Protein AF-A0A8J6RXS8-F1 (afdb_monomer_lite)

Structure (mmCIF, N/CA/C/O backbone):
data_AF-A0A8J6RXS8-F1
#
_entry.id   AF-A0A8J6RXS8-F1
#
loop_
_atom_site.group_PDB
_atom_site.id
_atom_site.type_symbol
_atom_site.label_atom_id
_atom_site.label_alt_id
_atom_site.label_comp_id
_atom_site.label_asym_id
_atom_site.label_entity_id
_atom_site.label_seq_id
_atom_site.pdbx_PDB_ins_code
_atom_site.Cartn_x
_atom_site.Cartn_y
_atom_site.Cartn_z
_atom_site.occupancy
_atom_site.B_iso_or_equiv
_atom_site.auth_seq_id
_atom_site.auth_comp_id
_atom_site.auth_asym_id
_atom_site.auth_atom_id
_atom_site.pdbx_PDB_model_num
ATOM 1 N N . MET A 1 1 ? 17.845 12.422 -29.189 1.00 85.06 1 MET A N 1
ATOM 2 C CA . MET A 1 1 ? 17.167 11.174 -28.774 1.00 85.06 1 MET A CA 1
ATOM 3 C C . MET A 1 1 ? 15.693 11.371 -28.465 1.00 85.06 1 MET A C 1
ATOM 5 O O . MET A 1 1 ? 14.895 10.833 -29.208 1.00 85.06 1 MET A O 1
ATOM 9 N N . HIS A 1 2 ? 15.296 12.193 -27.488 1.00 83.81 2 HIS A N 1
ATOM 10 C CA . HIS A 1 2 ? 13.867 12.406 -27.188 1.00 83.81 2 HIS A CA 1
ATOM 11 C C . HIS A 1 2 ? 13.032 12.839 -28.412 1.00 83.81 2 HIS A C 1
ATOM 13 O O . HIS A 1 2 ? 12.014 12.234 -28.723 1.00 83.81 2 HIS A O 1
ATOM 19 N N . THR A 1 3 ? 13.514 13.823 -29.177 1.00 87.88 3 THR A N 1
ATOM 20 C CA . THR A 1 3 ? 12.859 14.288 -30.415 1.00 87.88 3 THR A CA 1
ATOM 21 C C . THR A 1 3 ? 12.750 13.201 -31.487 1.00 87.88 3 THR A C 1
ATOM 23 O O . THR A 1 3 ? 11.813 13.217 -32.273 1.00 87.88 3 THR A O 1
ATOM 26 N N . VAL A 1 4 ? 13.684 12.244 -31.511 1.00 89.25 4 VAL A N 1
ATOM 27 C CA . VAL A 1 4 ? 13.680 11.126 -32.469 1.00 89.25 4 VAL A CA 1
ATOM 28 C C . VAL A 1 4 ? 12.541 10.160 -32.138 1.00 89.25 4 VAL A C 1
ATOM 30 O O . VAL A 1 4 ? 11.799 9.771 -33.033 1.00 89.25 4 VAL A O 1
ATOM 33 N N . VAL A 1 5 ? 12.339 9.851 -30.852 1.00 87.69 5 VAL A N 1
ATOM 34 C CA . VAL A 1 5 ? 11.200 9.035 -30.396 1.00 87.69 5 VAL A CA 1
ATOM 35 C C . VAL A 1 5 ? 9.875 9.756 -30.653 1.00 87.69 5 VAL A C 1
ATOM 37 O O . VAL A 1 5 ? 8.944 9.159 -31.181 1.00 87.69 5 VAL A O 1
ATOM 40 N N . GLN A 1 6 ? 9.794 11.058 -30.361 1.00 87.69 6 GLN A N 1
ATOM 41 C CA . GLN A 1 6 ? 8.586 11.847 -30.639 1.00 87.69 6 GLN A CA 1
ATOM 42 C C . GLN A 1 6 ? 8.244 11.891 -32.131 1.00 87.69 6 GLN A C 1
ATOM 44 O O . GLN A 1 6 ? 7.074 11.791 -32.491 1.00 87.69 6 GLN A O 1
ATOM 49 N N . TYR A 1 7 ? 9.253 12.013 -32.997 1.00 90.62 7 TYR A N 1
ATOM 50 C CA . TYR A 1 7 ? 9.069 11.924 -34.442 1.00 90.62 7 TYR A CA 1
ATOM 51 C C . TYR A 1 7 ? 8.531 10.548 -34.854 1.00 90.62 7 TYR A C 1
ATOM 53 O O . TYR A 1 7 ? 7.543 10.484 -35.577 1.00 90.62 7 TYR A O 1
ATOM 61 N N . ALA A 1 8 ? 9.107 9.461 -34.337 1.00 87.88 8 ALA A N 1
ATOM 62 C CA . ALA A 1 8 ? 8.650 8.101 -34.620 1.00 87.88 8 ALA A CA 1
ATOM 63 C C . ALA A 1 8 ? 7.186 7.870 -34.205 1.00 87.88 8 ALA A C 1
ATOM 65 O O . ALA A 1 8 ? 6.386 7.356 -34.986 1.00 87.88 8 ALA A O 1
ATOM 66 N N . LEU A 1 9 ? 6.808 8.317 -33.001 1.00 86.75 9 LEU A N 1
ATOM 67 C CA . LEU A 1 9 ? 5.422 8.263 -32.525 1.00 86.75 9 LEU A CA 1
ATOM 68 C C . LEU A 1 9 ? 4.484 9.083 -33.412 1.00 86.75 9 LEU A C 1
ATOM 70 O O . LEU A 1 9 ? 3.375 8.640 -33.705 1.00 86.75 9 LEU A O 1
ATOM 74 N N . TRP A 1 10 ? 4.922 10.265 -33.850 1.00 88.69 10 TRP A N 1
ATOM 75 C CA . TRP A 1 10 ? 4.157 11.112 -34.760 1.00 88.69 10 TRP A CA 1
ATOM 76 C C . TRP A 1 10 ? 3.938 10.427 -36.114 1.00 88.69 10 TRP A C 1
ATOM 78 O O . TRP A 1 10 ? 2.797 10.364 -36.571 1.00 88.69 10 TRP A O 1
ATOM 88 N N . VAL A 1 11 ? 4.984 9.847 -36.717 1.00 86.06 11 VAL A N 1
ATOM 89 C CA . VAL A 1 11 ? 4.874 9.082 -37.973 1.00 86.06 11 VAL A CA 1
ATOM 90 C C . VAL A 1 11 ? 3.876 7.940 -37.802 1.00 86.06 11 VAL A C 1
ATOM 92 O O . VAL A 1 11 ? 2.922 7.849 -38.575 1.00 86.06 11 VAL A O 1
ATOM 95 N N . LYS A 1 12 ? 4.013 7.142 -36.732 1.00 82.31 12 LYS A N 1
ATOM 96 C CA . LYS A 1 12 ? 3.069 6.066 -36.413 1.00 82.31 12 LYS A CA 1
ATOM 97 C C . LYS A 1 12 ? 1.639 6.603 -36.314 1.00 82.31 12 LYS A C 1
ATOM 99 O O . LYS A 1 12 ? 0.764 6.125 -37.019 1.00 82.31 12 LYS A O 1
ATOM 104 N N . GLN A 1 13 ? 1.373 7.641 -35.529 1.00 81.62 13 GLN A N 1
ATOM 105 C CA . GLN A 1 13 ? 0.016 8.191 -35.409 1.00 81.62 13 GLN A CA 1
ATOM 106 C C . GLN A 1 13 ? -0.563 8.693 -36.743 1.00 81.62 13 GLN A C 1
ATOM 108 O O . GLN A 1 13 ? -1.760 8.537 -36.990 1.00 81.62 13 GLN A O 1
ATOM 113 N N . HIS A 1 14 ? 0.259 9.292 -37.605 1.00 80.75 14 HIS A N 1
ATOM 114 C CA . HIS A 1 14 ? -0.192 9.822 -38.891 1.00 80.75 14 HIS A CA 1
ATOM 115 C C . HIS A 1 14 ? -0.481 8.729 -39.918 1.00 80.75 14 HIS A C 1
ATOM 117 O O . HIS A 1 14 ? -1.550 8.760 -40.523 1.00 80.75 14 HIS A O 1
ATOM 123 N N . LEU A 1 15 ? 0.374 7.710 -40.017 1.00 72.81 15 LEU A N 1
ATOM 124 C CA . LEU A 1 15 ? 0.096 6.533 -40.841 1.00 72.81 15 LEU A CA 1
ATOM 125 C C . LEU A 1 15 ? -1.169 5.802 -40.352 1.00 72.81 15 LEU A C 1
ATOM 127 O O . LEU A 1 15 ? -1.877 5.175 -41.128 1.00 72.81 15 LEU A O 1
ATOM 131 N N . GLN A 1 16 ? -1.502 5.864 -39.051 1.00 65.69 16 GLN A N 1
ATOM 132 C CA . GLN A 1 16 ? -2.690 5.200 -38.451 1.00 65.69 16 GLN A CA 1
ATOM 133 C C . GLN A 1 16 ? -3.989 5.829 -38.921 1.00 65.69 16 GLN A C 1
ATOM 135 O O . GLN A 1 16 ? -4.956 5.128 -39.194 1.00 65.69 16 GLN A O 1
ATOM 140 N N . LYS A 1 17 ? -3.981 7.150 -39.081 1.00 60.50 17 LYS A N 1
ATOM 141 C CA . LYS A 1 17 ? -5.129 7.901 -39.586 1.00 60.50 17 LYS A CA 1
ATOM 142 C C . LYS A 1 17 ? -5.366 7.691 -41.082 1.00 60.50 17 LYS A C 1
ATOM 144 O O . LYS A 1 17 ? -6.485 7.899 -41.541 1.00 60.50 17 LYS A O 1
ATOM 149 N N . GLU A 1 18 ? -4.341 7.306 -41.839 1.00 57.59 18 GLU A N 1
ATOM 150 C CA . GLU A 1 18 ? -4.466 7.006 -43.270 1.00 57.59 18 GLU A CA 1
ATOM 151 C C . GLU A 1 18 ? -4.940 5.559 -43.520 1.00 57.59 18 GLU A C 1
ATOM 153 O O . GLU A 1 18 ? -5.741 5.333 -44.428 1.00 57.59 18 GLU A O 1
ATOM 158 N N . GLU A 1 19 ? -4.548 4.609 -42.662 1.00 52.66 19 GLU A N 1
ATOM 159 C CA . GLU A 1 19 ? -4.874 3.174 -42.765 1.00 52.66 19 GLU A CA 1
ATOM 160 C C . GLU A 1 19 ? -6.187 2.726 -42.102 1.00 52.66 19 GLU A C 1
ATOM 162 O O . GLU A 1 19 ? -6.633 1.611 -42.349 1.00 52.66 19 GLU A O 1
ATOM 167 N N . GLU A 1 20 ? -6.924 3.577 -41.376 1.00 50.12 20 GLU A N 1
ATOM 168 C CA . GLU A 1 20 ? -8.331 3.269 -41.017 1.00 50.12 20 GLU A CA 1
ATOM 169 C C . GLU A 1 20 ? -9.238 3.036 -42.258 1.00 50.12 20 GLU A C 1
ATOM 171 O O . GLU A 1 20 ? -10.418 2.707 -42.126 1.00 50.12 20 GLU A O 1
ATOM 176 N N . ARG A 1 21 ? -8.691 3.167 -43.479 1.00 48.53 21 ARG A N 1
ATOM 177 C CA . ARG A 1 21 ? -9.316 2.821 -44.760 1.00 48.53 21 ARG A CA 1
ATOM 178 C C . ARG A 1 21 ? -8.954 1.440 -45.326 1.00 48.53 21 ARG A C 1
ATOM 180 O O . ARG A 1 21 ? -9.763 0.940 -46.102 1.00 48.53 21 ARG A O 1
ATOM 187 N N . GLU A 1 22 ? -7.841 0.800 -44.959 1.00 39.97 22 GLU A N 1
ATOM 188 C CA . GLU A 1 22 ? -7.457 -0.533 -45.469 1.00 39.97 22 GLU A CA 1
ATOM 189 C C . GLU A 1 22 ? -6.684 -1.345 -44.405 1.00 39.97 22 GLU A C 1
ATOM 191 O O . GLU A 1 22 ? -5.825 -0.825 -43.710 1.00 39.97 22 GLU A O 1
ATOM 196 N N . ASN A 1 23 ? -7.050 -2.624 -44.257 1.00 42.91 23 ASN A N 1
ATOM 197 C CA . ASN A 1 23 ? -6.686 -3.568 -43.187 1.00 42.91 23 ASN A CA 1
ATOM 198 C C . ASN A 1 23 ? -5.285 -3.456 -42.539 1.00 42.91 23 ASN A C 1
ATOM 200 O O . ASN A 1 23 ? -4.260 -3.406 -43.207 1.00 42.91 23 ASN A O 1
ATOM 204 N N . GLN A 1 24 ? -5.293 -3.613 -41.210 1.00 46.66 24 GLN A N 1
ATOM 205 C CA . GLN A 1 24 ? -4.162 -3.602 -40.275 1.00 46.66 24 GLN A CA 1
ATOM 206 C C . GLN A 1 24 ? -3.076 -4.656 -40.575 1.00 46.66 24 GLN A C 1
ATOM 208 O O . GLN A 1 24 ? -3.353 -5.858 -40.561 1.00 46.66 24 GLN A O 1
ATOM 213 N N . ALA A 1 25 ? -1.823 -4.210 -40.706 1.00 41.47 25 ALA A N 1
ATOM 214 C CA . ALA A 1 25 ? -0.620 -5.028 -40.535 1.00 41.47 25 ALA A CA 1
ATOM 215 C C . ALA A 1 25 ? 0.476 -4.227 -39.793 1.00 41.47 25 ALA A C 1
ATOM 217 O O . ALA A 1 25 ? 0.404 -3.006 -39.700 1.00 41.47 25 ALA A O 1
ATOM 218 N N . ALA A 1 26 ? 1.407 -4.945 -39.161 1.00 49.25 26 ALA A N 1
ATOM 219 C CA . ALA A 1 26 ? 2.304 -4.494 -38.094 1.00 49.25 26 ALA A CA 1
ATOM 220 C C . ALA A 1 26 ? 3.164 -3.258 -38.420 1.00 49.25 26 ALA A C 1
ATOM 222 O O . ALA A 1 26 ? 3.658 -3.104 -39.531 1.00 49.25 26 ALA A O 1
ATOM 223 N N . ARG A 1 27 ? 3.360 -2.408 -37.405 1.00 56.50 27 ARG A N 1
ATOM 224 C CA . ARG A 1 27 ? 4.141 -1.168 -37.479 1.00 56.50 27 ARG A CA 1
ATOM 225 C C . ARG A 1 27 ? 5.343 -1.283 -36.580 1.00 56.50 27 ARG A C 1
ATOM 227 O O . ARG A 1 27 ? 5.201 -1.041 -35.381 1.00 56.50 27 ARG A O 1
ATOM 234 N N . ASP A 1 28 ? 6.458 -1.606 -37.208 1.00 71.12 28 ASP A N 1
ATOM 235 C CA . ASP A 1 28 ? 7.749 -1.851 -36.587 1.00 71.12 28 ASP A CA 1
ATOM 236 C C . ASP A 1 28 ? 8.772 -0.837 -37.121 1.00 71.12 28 ASP A C 1
ATOM 238 O O . ASP A 1 28 ? 8.479 0.003 -37.982 1.00 71.12 28 ASP A O 1
ATOM 242 N N . PHE A 1 29 ? 10.007 -0.9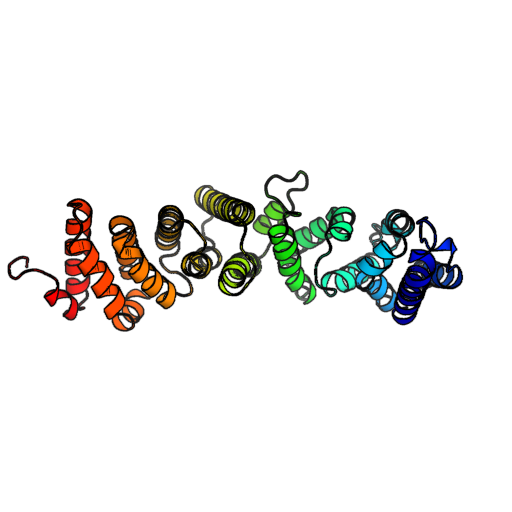03 -36.633 1.00 81.12 29 PHE A N 1
ATOM 243 C CA . PHE A 1 29 ? 11.066 0.013 -37.052 1.00 81.12 29 PHE A CA 1
ATOM 244 C C . PHE A 1 29 ? 11.461 -0.072 -38.542 1.00 81.12 29 PHE A C 1
ATOM 246 O O . PHE A 1 29 ? 12.170 0.815 -39.027 1.00 81.12 29 PHE A O 1
ATOM 253 N N . ASP A 1 30 ? 10.978 -1.077 -39.276 1.00 79.50 30 ASP A N 1
ATOM 254 C CA . ASP A 1 30 ? 11.223 -1.269 -40.712 1.00 79.50 30 ASP A CA 1
ATOM 255 C C . ASP A 1 30 ? 10.679 -0.121 -41.586 1.00 79.50 30 ASP A C 1
ATOM 257 O O . ASP A 1 30 ? 11.255 0.182 -42.634 1.00 79.50 30 ASP A O 1
ATOM 261 N N . GLU A 1 31 ? 9.618 0.566 -41.150 1.00 79.00 31 GLU A N 1
ATOM 262 C CA . GLU A 1 31 ? 9.014 1.691 -41.888 1.00 79.00 31 GLU A CA 1
ATOM 263 C C . GLU A 1 31 ? 9.706 3.038 -41.630 1.00 79.00 31 GLU A C 1
ATOM 265 O O . GLU A 1 31 ? 9.561 3.979 -42.411 1.00 79.00 31 GLU A O 1
ATOM 270 N N . ILE A 1 32 ? 10.486 3.128 -40.549 1.00 87.19 32 ILE A N 1
ATOM 271 C CA . ILE A 1 32 ? 11.225 4.326 -40.121 1.00 87.19 32 ILE A CA 1
ATOM 272 C C . ILE A 1 32 ? 12.712 3.994 -39.888 1.00 87.19 32 ILE A C 1
ATOM 274 O O . ILE A 1 32 ? 13.251 4.189 -38.789 1.00 87.19 32 ILE A O 1
ATOM 278 N N . PRO A 1 33 ? 13.426 3.487 -40.913 1.00 87.38 33 PRO A N 1
ATOM 279 C CA . PRO A 1 33 ? 14.783 2.964 -40.762 1.00 87.38 33 PRO A CA 1
ATOM 280 C C . PRO A 1 33 ? 15.797 4.028 -40.316 1.00 87.38 33 PRO A C 1
ATOM 282 O O . PRO A 1 33 ? 16.841 3.696 -39.750 1.00 87.38 33 PRO A O 1
ATOM 285 N N . GLU A 1 34 ? 15.541 5.314 -40.562 1.00 90.50 34 GLU A N 1
ATOM 286 C CA . GLU A 1 34 ? 16.351 6.417 -40.046 1.00 90.50 34 GLU A CA 1
ATOM 287 C C . GLU A 1 34 ? 16.272 6.548 -38.522 1.00 90.50 34 GLU A C 1
ATOM 289 O O . GLU A 1 34 ? 17.300 6.802 -37.892 1.00 90.50 34 GLU A O 1
ATOM 294 N N . VAL A 1 35 ? 15.101 6.312 -37.921 1.00 89.88 35 VAL A N 1
ATOM 295 C CA . VAL A 1 35 ? 14.926 6.286 -36.462 1.00 89.88 35 VAL A CA 1
ATOM 296 C C . VAL A 1 35 ? 15.690 5.103 -35.891 1.00 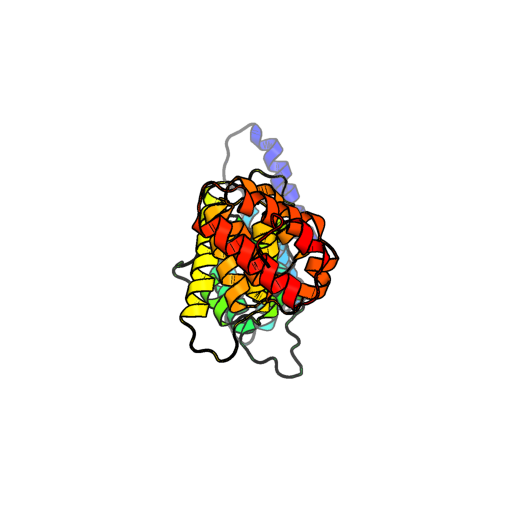89.88 35 VAL A C 1
ATOM 298 O O . VAL A 1 35 ? 16.516 5.283 -34.996 1.00 89.88 35 VAL A O 1
ATOM 301 N N . TRP A 1 36 ? 15.478 3.914 -36.458 1.00 91.00 36 TRP A N 1
ATOM 302 C CA . TRP A 1 36 ? 16.154 2.691 -36.035 1.00 91.00 36 TRP A CA 1
ATOM 303 C C . TRP A 1 36 ? 17.678 2.825 -36.051 1.00 91.00 36 TRP A C 1
ATOM 305 O O . TRP A 1 36 ? 18.330 2.522 -35.056 1.00 91.00 36 TRP A O 1
ATOM 315 N N . LYS A 1 37 ? 18.259 3.365 -37.132 1.00 92.19 37 LYS A N 1
ATOM 316 C CA . LYS A 1 37 ? 19.715 3.585 -37.243 1.00 92.19 37 LYS A CA 1
ATOM 317 C C . LYS A 1 37 ? 20.257 4.489 -36.141 1.00 92.19 37 LYS A C 1
ATOM 319 O O . LYS A 1 37 ? 21.358 4.255 -35.642 1.00 92.19 37 LYS A O 1
ATOM 324 N N . VAL A 1 38 ? 19.515 5.539 -35.788 1.00 93.38 38 VAL A N 1
ATOM 325 C CA . VAL A 1 38 ? 19.901 6.454 -34.709 1.00 93.38 38 VAL A CA 1
ATOM 326 C C . VAL A 1 38 ? 19.816 5.738 -33.361 1.00 93.38 38 VAL A C 1
ATOM 328 O O . VAL A 1 38 ? 20.762 5.830 -32.581 1.00 93.38 38 VAL A O 1
ATOM 331 N N . LEU A 1 39 ? 18.740 4.986 -33.107 1.00 93.12 39 LEU A N 1
ATOM 332 C CA . LEU A 1 39 ? 18.599 4.193 -31.884 1.00 93.12 39 LEU A CA 1
ATOM 333 C C . LEU A 1 39 ? 19.731 3.154 -31.763 1.00 93.12 39 LEU A C 1
ATOM 335 O O . LEU A 1 39 ? 20.493 3.166 -30.803 1.00 93.12 39 LEU A O 1
ATOM 339 N N . GLU A 1 40 ? 19.943 2.317 -32.774 1.00 93.62 40 GLU A N 1
ATOM 340 C CA . GLU A 1 40 ? 20.995 1.292 -32.758 1.00 93.62 40 GLU A CA 1
ATOM 341 C C . GLU A 1 40 ? 22.387 1.859 -32.482 1.00 93.62 40 GLU A C 1
ATOM 343 O O . GLU A 1 40 ? 23.115 1.341 -31.631 1.00 93.62 40 GLU A O 1
ATOM 348 N N . ARG A 1 41 ? 22.734 2.969 -33.145 1.00 93.38 41 ARG A N 1
ATOM 349 C CA . ARG A 1 41 ? 24.023 3.634 -32.946 1.00 93.38 41 ARG A CA 1
ATOM 350 C C . ARG A 1 41 ? 24.204 4.122 -31.511 1.00 93.38 41 ARG A C 1
ATOM 352 O O . ARG A 1 41 ? 25.279 3.956 -30.951 1.00 93.38 41 ARG A O 1
ATOM 359 N N . HIS A 1 42 ? 23.179 4.741 -30.934 1.00 94.00 42 HIS A N 1
ATOM 360 C CA . HIS A 1 42 ? 23.237 5.291 -29.577 1.00 94.00 42 HIS A CA 1
ATOM 361 C C . HIS A 1 42 ? 23.055 4.230 -28.482 1.00 94.00 42 HIS A C 1
ATOM 363 O O . HIS A 1 42 ? 23.264 4.512 -27.304 1.00 94.00 42 HIS A O 1
ATOM 369 N N . LEU A 1 43 ? 22.618 3.022 -28.844 1.00 93.50 43 LEU A N 1
ATOM 370 C CA . LEU A 1 43 ? 22.465 1.917 -27.905 1.00 93.50 43 LEU A CA 1
ATOM 371 C C . LEU A 1 43 ? 23.782 1.163 -27.673 1.00 93.50 43 LEU A C 1
ATOM 373 O O . LEU A 1 43 ? 23.952 0.553 -26.615 1.00 93.50 43 LEU A O 1
ATOM 377 N N . ASP A 1 44 ? 24.706 1.203 -28.631 1.00 93.75 44 ASP A N 1
ATOM 378 C CA . ASP A 1 44 ? 26.037 0.609 -28.516 1.00 93.75 44 ASP A CA 1
ATOM 379 C C . ASP A 1 44 ? 26.945 1.425 -27.566 1.00 93.75 44 ASP A C 1
ATOM 381 O O . ASP A 1 44 ? 27.296 2.561 -27.894 1.00 93.75 44 ASP A O 1
ATOM 385 N N . PRO A 1 45 ? 27.359 0.871 -26.406 1.00 90.31 45 PRO A N 1
ATOM 386 C CA . PRO A 1 45 ? 28.241 1.563 -25.465 1.00 90.31 45 PRO A CA 1
ATOM 387 C C . PRO A 1 45 ? 29.615 1.935 -26.038 1.00 90.31 45 PRO A C 1
ATOM 389 O O . PRO A 1 45 ? 30.236 2.869 -25.534 1.00 90.31 45 PRO A O 1
ATOM 392 N N . GLU A 1 46 ? 30.104 1.227 -27.062 1.00 91.56 46 GLU A N 1
ATOM 393 C CA . GLU A 1 46 ? 31.385 1.547 -27.707 1.00 91.56 46 GLU A CA 1
ATOM 394 C C . GLU A 1 46 ? 31.278 2.779 -28.618 1.00 91.56 46 GLU A C 1
ATOM 396 O O . GLU A 1 46 ? 32.264 3.486 -28.830 1.00 91.56 46 GLU A O 1
ATOM 401 N N . GLN A 1 47 ? 30.079 3.059 -29.137 1.00 92.38 47 GLN A N 1
ATOM 402 C CA . GLN A 1 47 ? 29.797 4.219 -29.987 1.00 92.38 47 GLN A CA 1
ATOM 403 C C . GLN A 1 47 ? 29.281 5.413 -29.182 1.00 92.38 47 GLN A C 1
ATOM 405 O O . GLN A 1 47 ? 29.627 6.556 -29.488 1.00 92.38 47 GLN A O 1
ATOM 410 N N . ASP A 1 48 ? 28.450 5.160 -28.169 1.00 90.25 48 ASP A N 1
ATOM 411 C CA . ASP A 1 48 ? 27.908 6.178 -27.276 1.00 90.25 48 ASP A CA 1
ATOM 412 C C . ASP A 1 48 ? 27.819 5.680 -25.816 1.00 90.25 48 ASP A C 1
ATOM 414 O O . ASP A 1 48 ? 26.835 5.045 -25.414 1.00 90.25 48 ASP A O 1
ATOM 418 N N . PRO A 1 49 ? 28.823 6.005 -24.980 1.00 91.12 49 PRO A N 1
ATOM 419 C CA . PRO A 1 49 ? 28.820 5.675 -23.557 1.00 91.12 49 PRO A CA 1
ATOM 420 C C . PRO A 1 49 ? 28.005 6.668 -22.700 1.00 91.12 49 PRO A C 1
ATOM 422 O O . PRO A 1 49 ? 28.094 6.636 -21.473 1.00 91.12 49 PRO A O 1
ATOM 425 N N . SER A 1 50 ? 27.237 7.588 -23.296 1.00 93.75 50 SER A N 1
ATOM 426 C CA . SER A 1 50 ? 26.542 8.650 -22.561 1.00 93.75 50 SER A CA 1
ATOM 427 C C . SER A 1 50 ? 25.427 8.124 -21.653 1.00 93.75 50 SER A C 1
ATOM 429 O O . SER A 1 50 ? 24.403 7.604 -22.109 1.00 93.75 50 SER A O 1
ATOM 431 N N . LEU A 1 51 ? 25.567 8.377 -20.348 1.00 93.06 51 LEU A N 1
ATOM 432 C CA . LEU A 1 51 ? 24.532 8.093 -19.346 1.00 93.06 51 LEU A CA 1
ATOM 433 C C . LEU A 1 51 ? 23.237 8.877 -19.614 1.00 93.06 51 LEU A C 1
ATOM 435 O O . LEU A 1 51 ? 22.142 8.363 -19.408 1.00 93.06 51 LEU A O 1
ATOM 439 N N . VAL A 1 52 ? 23.344 10.106 -20.132 1.00 92.38 52 VAL A N 1
ATOM 440 C CA . VAL A 1 52 ? 22.178 10.943 -20.467 1.00 92.38 52 VAL A CA 1
ATOM 441 C C . VAL A 1 52 ? 21.384 10.333 -21.617 1.00 92.38 52 VAL A C 1
ATOM 443 O O . VAL A 1 52 ? 20.158 10.334 -21.610 1.00 92.38 52 VAL A O 1
ATOM 446 N N . ILE A 1 53 ? 22.070 9.792 -22.621 1.00 93.25 53 ILE A N 1
ATOM 447 C CA . ILE A 1 53 ? 21.408 9.117 -23.739 1.00 93.25 53 ILE A CA 1
ATOM 448 C C . ILE A 1 53 ? 20.767 7.817 -23.258 1.00 93.25 53 ILE A C 1
ATOM 450 O O . ILE A 1 53 ? 19.633 7.511 -23.626 1.00 93.25 53 ILE A O 1
ATOM 454 N N . ARG A 1 54 ? 21.449 7.102 -22.362 1.00 94.75 54 ARG A N 1
ATOM 455 C CA . ARG A 1 54 ? 20.936 5.885 -21.741 1.00 94.75 54 ARG A CA 1
ATOM 456 C C . ARG A 1 54 ? 19.675 6.117 -20.907 1.00 94.75 54 ARG A C 1
ATOM 458 O O . ARG A 1 54 ? 18.740 5.328 -21.013 1.00 94.75 54 ARG A O 1
ATOM 465 N N . SER A 1 55 ? 19.597 7.210 -20.150 1.00 93.19 55 SER A N 1
ATOM 466 C CA . SER A 1 55 ? 18.383 7.546 -19.396 1.00 93.19 55 SER A CA 1
ATOM 467 C C . SER A 1 55 ? 17.202 7.896 -20.300 1.00 93.19 55 SER A C 1
ATOM 469 O O . SER A 1 55 ? 16.062 7.586 -19.957 1.00 93.19 55 SER A O 1
ATOM 471 N N . VAL A 1 56 ? 17.445 8.441 -21.499 1.00 93.38 56 VAL A N 1
ATOM 472 C CA . VAL A 1 56 ? 16.380 8.653 -22.495 1.00 93.38 56 VAL A CA 1
ATOM 473 C C . VAL A 1 56 ? 15.773 7.327 -22.965 1.00 93.38 56 VAL A C 1
ATOM 475 O O . VAL A 1 56 ? 14.560 7.277 -23.142 1.00 93.38 56 VAL A O 1
ATOM 478 N N . TYR A 1 57 ? 16.557 6.249 -23.108 1.00 93.62 57 TYR A N 1
ATOM 479 C CA . TYR A 1 57 ? 16.000 4.922 -23.423 1.00 93.62 57 TYR A CA 1
ATOM 480 C C . TYR A 1 57 ? 15.052 4.419 -22.342 1.00 93.62 57 TYR A C 1
ATOM 482 O O . TYR A 1 57 ? 13.975 3.932 -22.665 1.00 93.62 57 TYR A O 1
ATOM 490 N N . GLY A 1 58 ? 15.434 4.567 -21.073 1.00 92.62 58 GLY A N 1
ATOM 491 C CA . GLY A 1 58 ? 14.562 4.225 -19.954 1.00 92.62 58 GLY A CA 1
ATOM 492 C C . GLY A 1 58 ? 13.291 5.067 -19.928 1.00 92.62 58 GLY A C 1
ATOM 493 O O . GLY A 1 58 ? 12.189 4.540 -19.816 1.00 92.62 58 GLY A O 1
ATOM 494 N N . LYS A 1 59 ? 13.442 6.382 -20.101 1.00 91.56 59 LYS A N 1
ATOM 495 C CA . LYS A 1 59 ? 12.329 7.335 -20.086 1.00 91.56 59 LYS A CA 1
ATOM 496 C C . LYS A 1 59 ? 11.316 7.102 -21.199 1.00 91.56 59 LYS A C 1
ATOM 498 O O . LYS A 1 59 ? 10.116 7.201 -20.978 1.00 91.56 59 LYS A O 1
ATOM 503 N N . CYS A 1 60 ? 11.799 6.784 -22.391 1.00 91.94 60 CYS A N 1
ATOM 504 C CA . CYS A 1 60 ? 10.964 6.515 -23.553 1.00 91.94 60 CYS A CA 1
ATOM 505 C C . CYS A 1 60 ? 10.616 5.027 -23.702 1.00 91.94 60 CYS A C 1
ATOM 507 O O . CYS A 1 60 ? 10.147 4.634 -24.764 1.00 91.94 60 CYS A O 1
ATOM 509 N N . LEU A 1 61 ? 10.861 4.178 -22.699 1.00 92.06 61 LEU A N 1
ATOM 510 C CA . LEU A 1 61 ? 10.760 2.728 -22.873 1.00 92.06 61 LEU A CA 1
ATOM 511 C C . LEU A 1 61 ? 9.346 2.275 -23.259 1.00 92.06 61 LEU A C 1
ATOM 513 O O . LEU A 1 61 ? 9.203 1.463 -24.168 1.00 92.06 61 LEU A O 1
ATOM 517 N N . THR A 1 62 ? 8.313 2.844 -22.634 1.00 90.00 62 THR A N 1
ATOM 518 C CA . THR A 1 62 ? 6.909 2.582 -22.987 1.00 90.00 62 THR A CA 1
ATOM 519 C C . THR A 1 62 ? 6.607 2.982 -24.430 1.00 90.00 62 THR A C 1
ATOM 521 O O . THR A 1 62 ? 6.006 2.217 -25.182 1.00 90.00 62 THR A O 1
ATOM 524 N N . ASP A 1 63 ? 7.077 4.159 -24.847 1.00 89.94 63 ASP A N 1
ATOM 525 C CA . ASP A 1 63 ? 6.899 4.656 -26.212 1.00 89.94 63 ASP A CA 1
ATOM 526 C C . ASP A 1 63 ? 7.610 3.763 -27.233 1.00 89.94 63 ASP A C 1
ATOM 528 O O . ASP A 1 63 ? 7.059 3.451 -28.286 1.00 89.94 63 ASP A O 1
ATOM 532 N N . LEU A 1 64 ? 8.826 3.322 -26.913 1.00 90.88 64 LEU A N 1
ATOM 533 C CA . LEU A 1 64 ? 9.604 2.429 -27.760 1.00 90.88 64 LEU A CA 1
ATOM 534 C C . LEU A 1 64 ? 8.980 1.032 -27.842 1.00 90.88 64 LEU A C 1
ATOM 536 O O . LEU A 1 64 ? 8.974 0.454 -28.921 1.00 90.88 64 LEU A O 1
ATOM 540 N N . MET A 1 65 ? 8.418 0.508 -26.748 1.00 88.81 65 MET A N 1
ATOM 541 C CA . MET A 1 65 ? 7.659 -0.747 -26.773 1.00 88.81 65 MET A CA 1
ATOM 542 C C . MET A 1 65 ? 6.396 -0.638 -27.619 1.00 88.81 65 MET A C 1
ATOM 544 O O . MET A 1 65 ? 6.049 -1.587 -28.314 1.00 88.81 65 MET A O 1
ATOM 548 N N . ASN A 1 66 ? 5.716 0.511 -27.578 1.00 87.06 66 ASN A N 1
ATOM 549 C CA . ASN A 1 66 ? 4.594 0.768 -28.470 1.00 87.06 66 ASN A CA 1
ATOM 550 C C . ASN A 1 66 ? 5.072 0.814 -29.924 1.00 87.06 66 ASN A C 1
ATOM 552 O O . ASN A 1 66 ? 4.385 0.294 -30.790 1.00 87.06 66 ASN A O 1
ATOM 556 N N . LEU A 1 67 ? 6.222 1.427 -30.213 1.00 87.94 67 LEU A N 1
ATOM 557 C CA . LEU A 1 67 ? 6.765 1.508 -31.570 1.00 87.94 67 LEU A CA 1
ATOM 558 C C . LEU A 1 67 ? 7.191 0.149 -32.128 1.00 87.94 67 LEU A C 1
ATOM 560 O O . LEU A 1 67 ? 6.812 -0.134 -33.252 1.00 87.94 67 LEU A O 1
ATOM 564 N N . ASP A 1 68 ? 7.942 -0.653 -31.373 1.00 89.38 68 ASP A N 1
ATOM 565 C CA . ASP A 1 68 ? 8.431 -1.971 -31.797 1.00 89.38 68 ASP A CA 1
ATOM 566 C C . ASP A 1 68 ? 8.783 -2.824 -30.561 1.00 89.38 68 ASP A C 1
ATOM 568 O O . ASP A 1 68 ? 9.862 -2.716 -29.957 1.00 89.38 68 ASP A O 1
ATOM 572 N N . SER A 1 69 ? 7.843 -3.675 -30.143 1.00 88.69 69 SER A N 1
ATOM 573 C CA . SER A 1 69 ? 7.999 -4.511 -28.948 1.00 88.69 69 SER A CA 1
ATOM 574 C C . SER A 1 69 ? 9.057 -5.601 -29.118 1.00 88.69 69 SER A C 1
ATOM 576 O O . SER A 1 69 ? 9.746 -5.962 -28.155 1.00 88.69 69 SER A O 1
ATOM 578 N N . ASP A 1 70 ? 9.207 -6.123 -30.335 1.00 89.50 70 ASP A N 1
ATOM 579 C CA . ASP A 1 70 ? 10.135 -7.205 -30.653 1.00 89.50 70 ASP A CA 1
ATOM 580 C C . ASP A 1 70 ? 11.580 -6.719 -30.584 1.00 89.50 70 ASP A C 1
ATOM 582 O O . ASP A 1 70 ? 12.442 -7.385 -29.995 1.00 89.50 70 ASP A O 1
ATOM 586 N N . TRP A 1 71 ? 11.851 -5.539 -31.145 1.00 91.56 71 TRP A N 1
ATOM 587 C CA . TRP A 1 71 ? 13.159 -4.907 -31.071 1.00 91.56 71 TRP A CA 1
ATOM 588 C C . TRP A 1 71 ? 13.539 -4.598 -29.625 1.00 91.56 71 TRP A C 1
ATOM 590 O O . TRP A 1 71 ? 14.660 -4.918 -29.221 1.00 91.56 71 TRP A O 1
ATOM 600 N N . ILE A 1 72 ? 12.620 -4.052 -28.818 1.00 92.69 72 ILE A N 1
ATOM 601 C CA . ILE A 1 72 ? 12.898 -3.772 -27.401 1.00 92.69 72 ILE A CA 1
ATOM 602 C C . ILE A 1 72 ? 13.191 -5.053 -26.629 1.00 92.69 72 ILE A C 1
ATOM 604 O O . ILE A 1 72 ? 14.185 -5.111 -25.907 1.00 92.69 72 ILE A O 1
ATOM 608 N N . THR A 1 73 ? 12.392 -6.100 -26.823 1.00 90.31 73 THR A N 1
ATOM 609 C CA . THR A 1 73 ? 12.591 -7.380 -26.130 1.00 90.31 73 THR A CA 1
ATOM 610 C C . THR A 1 73 ? 13.953 -7.992 -26.470 1.00 90.31 73 THR A C 1
ATOM 612 O O . THR A 1 73 ? 14.678 -8.430 -25.576 1.00 90.31 73 THR A O 1
ATOM 615 N N . LYS A 1 74 ? 14.361 -7.955 -27.747 1.00 92.19 74 LYS A N 1
ATOM 616 C CA . LYS A 1 74 ? 15.680 -8.441 -28.202 1.00 92.19 74 LYS A CA 1
ATOM 617 C C . LYS A 1 74 ? 16.841 -7.601 -27.664 1.00 92.19 74 LYS A C 1
ATOM 619 O O . LYS A 1 74 ? 17.918 -8.136 -27.407 1.00 92.19 74 LYS A O 1
ATOM 624 N N . ASN A 1 75 ? 16.633 -6.298 -27.485 1.00 93.19 75 ASN A N 1
ATOM 625 C CA . ASN A 1 75 ? 17.669 -5.350 -27.074 1.00 93.19 75 ASN A CA 1
ATOM 626 C C . ASN A 1 75 ? 17.641 -4.998 -25.583 1.00 93.19 75 ASN A C 1
ATOM 628 O O . ASN A 1 75 ? 18.455 -4.187 -25.133 1.00 93.19 75 ASN A O 1
ATOM 632 N N . LEU A 1 76 ? 16.776 -5.629 -24.787 1.00 92.62 76 LEU A N 1
ATOM 633 C CA . LEU A 1 76 ? 16.628 -5.307 -23.370 1.00 92.62 76 LEU A CA 1
ATOM 634 C C . LEU A 1 76 ? 17.943 -5.470 -22.603 1.00 92.62 76 LEU A C 1
ATOM 636 O O . LEU A 1 76 ? 18.317 -4.593 -21.834 1.00 92.62 76 LEU A O 1
ATOM 640 N N . GLY A 1 77 ? 18.705 -6.529 -22.895 1.00 92.81 77 GLY A N 1
ATOM 641 C CA . GLY A 1 77 ? 20.028 -6.754 -22.304 1.00 92.81 77 GLY A CA 1
ATOM 642 C C . GLY A 1 77 ? 21.101 -5.748 -22.740 1.00 92.81 77 GLY A C 1
ATOM 643 O O . GLY A 1 77 ? 22.148 -5.673 -22.106 1.00 92.81 77 GLY A O 1
ATOM 644 N N . ARG A 1 78 ? 20.863 -4.962 -23.799 1.00 93.69 78 ARG A N 1
ATOM 645 C CA . ARG A 1 78 ? 21.712 -3.819 -24.171 1.00 93.69 78 ARG A CA 1
ATOM 646 C C . ARG A 1 78 ? 21.262 -2.549 -23.465 1.00 93.69 78 ARG A C 1
ATOM 648 O O . ARG A 1 78 ? 22.124 -1.770 -23.079 1.00 93.69 78 ARG A O 1
ATOM 655 N N . ILE A 1 79 ? 19.954 -2.334 -23.287 1.00 93.69 79 ILE A N 1
ATOM 656 C CA . ILE A 1 79 ? 19.398 -1.189 -22.540 1.00 93.69 79 ILE A CA 1
ATOM 657 C C . ILE A 1 79 ? 19.756 -1.305 -21.051 1.00 93.69 79 ILE A C 1
ATOM 659 O O . ILE A 1 79 ? 20.262 -0.343 -20.475 1.00 93.69 79 ILE A O 1
ATOM 663 N N . PHE A 1 80 ? 19.574 -2.497 -20.480 1.00 93.50 80 PHE A N 1
ATOM 664 C CA . PHE A 1 80 ? 19.888 -2.869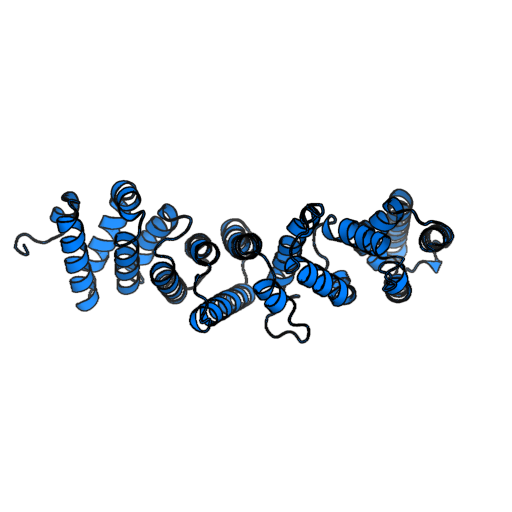 -19.101 1.00 93.50 80 PHE A CA 1
ATOM 665 C C . PHE A 1 80 ? 21.016 -3.918 -19.077 1.00 93.50 80 PHE A C 1
ATOM 667 O O . PHE A 1 80 ? 20.770 -5.116 -18.906 1.00 93.50 80 PHE A O 1
ATOM 674 N N . PRO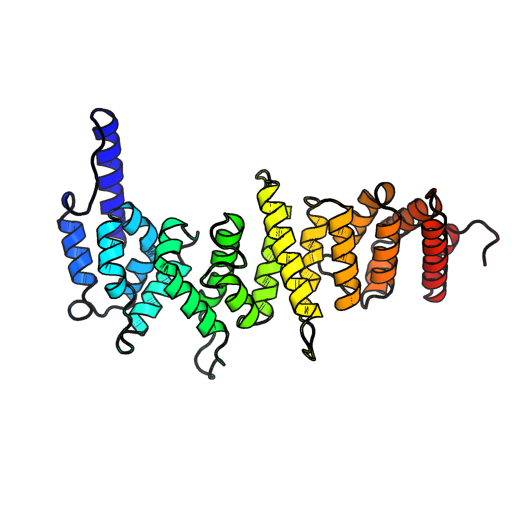 A 1 81 ? 22.278 -3.504 -19.293 1.00 92.12 81 PRO A N 1
ATOM 675 C CA . PRO A 1 81 ? 23.396 -4.435 -19.365 1.00 92.12 81 PRO A CA 1
ATOM 676 C C . PRO A 1 81 ? 23.665 -5.118 -18.022 1.00 92.12 81 PRO A C 1
ATOM 678 O O . PRO A 1 81 ? 23.805 -4.468 -16.990 1.00 92.12 81 PRO A O 1
ATOM 681 N N . LYS A 1 82 ? 23.819 -6.448 -18.050 1.00 88.06 82 LYS A N 1
ATOM 682 C CA . LYS A 1 82 ? 24.153 -7.260 -16.861 1.00 88.06 82 LYS A CA 1
ATOM 683 C C . LYS A 1 82 ? 25.632 -7.194 -16.467 1.00 88.06 82 LYS A C 1
ATOM 685 O O . LYS A 1 82 ? 26.002 -7.633 -15.383 1.00 88.06 82 LYS A O 1
ATOM 690 N N . ASN A 1 83 ? 26.488 -6.681 -17.352 1.00 89.00 83 ASN A N 1
ATOM 691 C CA . ASN A 1 83 ? 27.917 -6.545 -17.089 1.00 89.00 83 ASN A CA 1
ATOM 692 C C . ASN A 1 83 ? 28.158 -5.469 -16.019 1.00 89.00 83 ASN A C 1
ATOM 694 O O . ASN A 1 83 ? 27.742 -4.325 -16.193 1.00 89.00 83 ASN A O 1
ATOM 698 N N . GLN A 1 84 ? 28.891 -5.819 -14.960 1.00 85.56 84 GLN A N 1
ATOM 699 C CA . GLN A 1 84 ? 29.249 -4.904 -13.874 1.00 85.56 84 GLN A CA 1
ATOM 700 C C . GLN A 1 84 ? 29.989 -3.650 -14.369 1.00 85.56 84 GLN A C 1
ATOM 702 O O . GLN A 1 84 ? 29.777 -2.567 -13.835 1.00 85.56 84 GLN A O 1
ATOM 707 N N . ALA A 1 85 ? 30.791 -3.759 -15.434 1.00 88.31 85 ALA A N 1
ATOM 708 C CA . ALA A 1 85 ? 31.485 -2.612 -16.026 1.00 88.31 85 ALA A CA 1
ATOM 709 C C . ALA A 1 85 ? 30.532 -1.560 -16.630 1.00 88.31 85 ALA A C 1
ATOM 711 O O . ALA A 1 85 ? 30.922 -0.413 -16.807 1.00 88.31 85 ALA A O 1
ATOM 712 N N . LEU A 1 86 ? 29.287 -1.940 -16.942 1.00 89.00 86 LEU A N 1
ATOM 713 C CA . LEU A 1 86 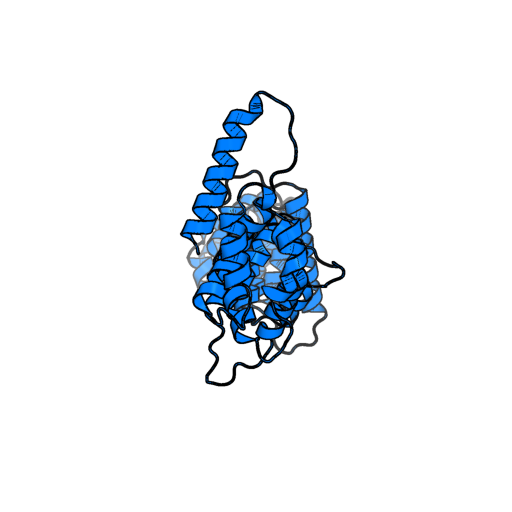? 28.265 -1.069 -17.529 1.00 89.00 86 LEU A CA 1
ATOM 714 C C . LEU A 1 86 ? 27.133 -0.754 -16.534 1.00 89.00 86 LEU A C 1
ATOM 716 O O . LEU A 1 86 ? 26.046 -0.337 -16.936 1.00 89.00 86 LEU A O 1
ATOM 720 N N . GLN A 1 87 ? 27.371 -0.948 -15.233 1.00 88.56 87 GLN A N 1
ATOM 721 C CA . GLN A 1 87 ? 26.359 -0.757 -14.193 1.00 88.56 87 GLN A CA 1
ATOM 722 C C . GLN A 1 87 ? 25.795 0.673 -14.167 1.00 88.56 87 GLN A C 1
ATOM 724 O O . GLN A 1 87 ? 24.598 0.841 -13.949 1.00 88.56 87 GLN A O 1
ATOM 729 N N . GLU A 1 88 ? 26.612 1.694 -14.446 1.00 89.38 88 GLU A N 1
ATOM 730 C CA . GLU A 1 88 ? 26.153 3.091 -14.510 1.00 89.38 88 GLU A CA 1
ATOM 731 C C . GLU A 1 88 ? 25.167 3.331 -15.662 1.00 89.38 88 GLU A C 1
ATOM 733 O O . GLU A 1 88 ? 24.187 4.053 -15.495 1.00 89.38 88 GLU A O 1
ATOM 738 N N . LEU A 1 89 ? 25.362 2.674 -16.813 1.00 91.94 89 LEU A N 1
ATOM 739 C CA . LEU A 1 89 ? 24.413 2.740 -17.928 1.00 91.94 89 LEU A CA 1
ATOM 740 C C . LEU A 1 89 ? 23.082 2.095 -17.540 1.00 91.94 89 LEU A C 1
ATOM 742 O O . LEU A 1 89 ? 22.017 2.667 -17.772 1.00 91.94 89 LEU A O 1
ATOM 746 N N . ARG A 1 90 ? 23.131 0.926 -16.900 1.00 91.81 90 ARG A N 1
ATOM 747 C CA . ARG A 1 90 ? 21.922 0.270 -16.399 1.00 91.81 90 ARG A CA 1
ATOM 748 C C . ARG A 1 90 ? 21.182 1.142 -15.384 1.00 91.81 90 ARG A C 1
ATOM 750 O O . ARG A 1 90 ? 19.966 1.280 -15.483 1.00 91.81 90 ARG A O 1
ATOM 757 N N . ALA A 1 91 ? 21.909 1.746 -14.442 1.00 88.94 91 ALA A N 1
ATOM 758 C CA . ALA A 1 91 ? 21.341 2.660 -13.456 1.00 88.94 91 ALA A CA 1
ATOM 759 C C . ALA A 1 91 ? 20.678 3.864 -14.137 1.00 88.94 91 ALA A C 1
ATOM 761 O O . ALA A 1 91 ? 19.515 4.135 -13.866 1.00 88.94 91 ALA A O 1
ATOM 762 N N . ALA A 1 92 ? 21.351 4.504 -15.097 1.00 91.62 92 ALA A N 1
ATOM 763 C CA . ALA A 1 92 ? 20.794 5.634 -15.835 1.00 91.62 92 ALA A CA 1
ATOM 764 C C . ALA A 1 92 ? 19.508 5.269 -16.601 1.00 91.62 92 ALA A C 1
ATOM 766 O O . ALA A 1 92 ? 18.544 6.036 -16.584 1.00 91.62 92 ALA A O 1
ATOM 767 N N . ALA A 1 93 ? 19.459 4.095 -17.246 1.00 93.31 93 ALA A N 1
ATOM 768 C CA . ALA A 1 93 ? 18.236 3.594 -17.880 1.00 93.31 93 ALA A CA 1
ATOM 769 C C . ALA A 1 93 ? 17.118 3.372 -16.848 1.00 93.31 93 ALA A C 1
ATOM 771 O O . ALA A 1 93 ? 15.990 3.813 -17.056 1.00 93.31 93 ALA A O 1
ATOM 772 N N . TRP A 1 94 ? 17.423 2.736 -15.716 1.00 92.19 94 TRP A N 1
ATOM 773 C CA . TRP A 1 94 ? 16.447 2.507 -14.649 1.00 92.19 94 TRP A CA 1
ATOM 774 C C . TRP A 1 94 ? 15.887 3.815 -14.077 1.00 92.19 94 TRP A C 1
ATOM 776 O O . TRP A 1 94 ? 14.675 3.956 -13.940 1.00 92.19 94 TRP A O 1
ATOM 786 N N . GLU A 1 95 ? 16.747 4.797 -13.809 1.00 89.94 95 GLU A N 1
ATOM 787 C CA . GLU A 1 95 ? 16.350 6.120 -13.319 1.00 89.94 95 GLU A CA 1
ATOM 788 C C . GLU A 1 95 ? 15.461 6.854 -14.331 1.00 89.94 95 GLU A C 1
ATOM 790 O O . GLU A 1 95 ? 14.421 7.410 -13.975 1.00 89.94 95 GLU A O 1
ATOM 795 N N . GLY A 1 96 ? 15.813 6.797 -15.618 1.00 90.69 96 GLY A N 1
ATOM 796 C CA . GLY A 1 96 ? 14.973 7.329 -16.690 1.00 90.69 96 GLY A CA 1
ATOM 797 C C . GLY A 1 96 ? 13.585 6.685 -16.727 1.00 90.69 96 GLY A C 1
ATOM 798 O O . GLY A 1 96 ? 12.584 7.383 -16.877 1.00 90.69 96 GLY A O 1
ATOM 799 N N . TYR A 1 97 ? 13.511 5.367 -16.539 1.00 91.19 97 TYR A N 1
ATOM 800 C CA . TYR A 1 97 ? 12.244 4.638 -16.518 1.00 91.19 97 TYR A CA 1
ATOM 801 C C . TYR A 1 97 ? 11.401 4.959 -15.279 1.00 91.19 97 TYR A C 1
ATOM 803 O O . TYR A 1 97 ? 10.246 5.347 -15.415 1.00 91.19 97 TYR A O 1
ATOM 811 N N . VAL A 1 98 ? 11.965 4.866 -14.071 1.00 88.62 98 VAL A N 1
ATOM 812 C CA . VAL A 1 98 ? 11.206 5.070 -12.822 1.00 88.62 98 VAL A CA 1
ATOM 813 C C . VAL A 1 98 ? 10.769 6.529 -12.621 1.00 88.62 98 VAL A C 1
ATOM 815 O O . VAL A 1 98 ? 9.807 6.811 -11.911 1.00 88.62 98 VAL A O 1
ATOM 818 N N . THR A 1 99 ? 11.451 7.483 -13.263 1.00 86.69 99 THR A N 1
ATOM 819 C CA . THR A 1 99 ? 10.996 8.886 -13.324 1.00 86.69 99 THR A CA 1
ATOM 820 C C . THR A 1 99 ? 9.854 9.102 -14.306 1.00 86.69 99 THR A C 1
ATOM 822 O O . THR A 1 99 ? 9.115 10.083 -14.192 1.00 86.69 99 THR A O 1
ATOM 825 N N . SER A 1 100 ? 9.690 8.189 -15.257 1.00 78.44 100 SER A N 1
ATOM 826 C CA . SER A 1 100 ? 8.657 8.237 -16.283 1.00 78.44 100 SER A CA 1
ATOM 827 C C . SER A 1 100 ? 7.427 7.496 -15.782 1.00 78.44 100 SER A C 1
ATOM 829 O O . SER A 1 100 ? 7.146 6.360 -16.141 1.00 78.44 100 SER A O 1
ATOM 831 N N . TYR A 1 101 ? 6.715 8.168 -14.883 1.00 65.75 101 TYR A N 1
ATOM 832 C CA . TYR A 1 101 ? 5.425 7.743 -14.355 1.00 65.75 101 TYR A CA 1
ATOM 833 C C . TYR A 1 101 ? 4.303 8.061 -15.365 1.00 65.75 101 TYR A C 1
ATOM 835 O O . TYR A 1 101 ? 4.343 9.147 -15.959 1.00 65.75 101 TYR A O 1
ATOM 843 N N . PRO A 1 102 ? 3.263 7.215 -15.530 1.00 76.62 102 PRO A N 1
ATOM 844 C CA . PRO A 1 102 ? 2.918 6.015 -14.753 1.00 76.62 102 PRO A CA 1
ATOM 845 C C . PRO A 1 102 ? 3.620 4.713 -15.174 1.00 76.62 102 PRO A C 1
ATOM 847 O O . PRO A 1 102 ? 4.077 4.578 -16.303 1.00 76.62 102 PRO A O 1
ATOM 850 N N . ALA A 1 103 ? 3.641 3.726 -14.269 1.00 80.31 103 ALA A N 1
ATOM 851 C CA . ALA A 1 103 ? 4.109 2.373 -14.566 1.00 80.31 103 ALA A CA 1
ATOM 852 C C . ALA A 1 103 ? 3.193 1.704 -15.603 1.00 80.31 103 ALA A C 1
ATOM 854 O O . ALA A 1 103 ? 1.972 1.676 -15.428 1.00 80.31 103 ALA A O 1
ATOM 855 N N . ASP A 1 104 ? 3.787 1.161 -16.662 1.00 83.56 104 ASP A N 1
ATOM 856 C CA . ASP A 1 104 ? 3.077 0.456 -17.727 1.00 83.56 104 ASP A CA 1
ATOM 857 C C . ASP A 1 104 ? 3.105 -1.065 -17.500 1.00 83.56 104 ASP A C 1
ATOM 859 O O . ASP A 1 104 ? 4.147 -1.633 -17.166 1.00 83.56 104 ASP A O 1
ATOM 863 N N . THR A 1 105 ? 1.962 -1.730 -17.690 1.00 83.00 105 THR A N 1
ATOM 864 C CA . THR A 1 105 ? 1.798 -3.182 -17.506 1.00 83.00 105 THR A CA 1
ATOM 865 C C . THR A 1 105 ? 2.704 -4.011 -18.427 1.00 83.00 105 THR A C 1
ATOM 867 O O . THR A 1 105 ? 3.327 -4.988 -17.993 1.00 83.00 105 THR A O 1
ATOM 870 N N . HIS A 1 106 ? 2.798 -3.641 -19.707 1.00 84.00 106 HIS A N 1
ATOM 871 C CA . HIS A 1 106 ? 3.584 -4.391 -20.689 1.00 84.00 106 HIS A CA 1
ATOM 872 C C . HIS A 1 106 ? 5.074 -4.238 -20.393 1.00 84.00 106 HIS A C 1
ATOM 874 O O . HIS A 1 106 ? 5.812 -5.226 -20.375 1.00 84.00 106 HIS A O 1
ATOM 880 N N . VAL A 1 107 ? 5.501 -3.014 -20.069 1.00 88.50 107 VAL A N 1
ATOM 881 C CA . VAL A 1 107 ? 6.886 -2.736 -19.675 1.00 88.50 107 VAL A CA 1
ATOM 882 C C . VAL A 1 107 ? 7.237 -3.439 -18.362 1.00 88.50 107 VAL A C 1
ATOM 884 O O . VAL A 1 107 ? 8.322 -4.005 -18.232 1.00 88.50 107 VAL A O 1
ATOM 887 N N . PHE A 1 108 ? 6.325 -3.467 -17.386 1.00 90.94 108 PHE A N 1
ATOM 888 C CA . PHE A 1 108 ? 6.544 -4.169 -16.122 1.00 90.94 108 PHE A CA 1
ATOM 889 C C . PHE A 1 108 ? 6.875 -5.648 -16.330 1.00 90.94 108 PHE A C 1
ATOM 891 O O . PHE A 1 108 ? 7.812 -6.149 -15.710 1.00 90.94 108 PHE A O 1
ATOM 898 N N . THR A 1 109 ? 6.171 -6.322 -17.243 1.00 89.81 109 THR A N 1
ATOM 899 C CA . THR A 1 109 ? 6.368 -7.753 -17.517 1.00 89.81 109 THR A CA 1
ATOM 900 C C . THR A 1 109 ? 7.806 -8.074 -17.920 1.00 89.81 109 THR A C 1
ATOM 902 O O . THR A 1 109 ? 8.380 -9.041 -17.417 1.00 89.81 109 THR A O 1
ATOM 905 N N . ILE A 1 110 ? 8.418 -7.245 -18.769 1.00 90.81 110 ILE A N 1
ATOM 906 C CA . ILE A 1 110 ? 9.804 -7.453 -19.211 1.00 90.81 110 ILE A CA 1
ATOM 907 C C . ILE A 1 110 ? 10.840 -6.922 -18.209 1.00 90.81 110 ILE A C 1
ATOM 909 O O . ILE A 1 110 ? 11.984 -7.367 -18.220 1.00 90.81 110 ILE A O 1
ATOM 913 N N . LEU A 1 111 ? 10.452 -6.002 -17.318 1.00 92.81 111 LEU A N 1
ATOM 914 C CA . LEU A 1 111 ? 11.342 -5.384 -16.330 1.00 92.81 111 LEU A CA 1
ATOM 915 C C . LEU A 1 111 ? 11.286 -6.011 -14.931 1.00 92.81 111 LEU A C 1
ATOM 917 O O . LEU A 1 111 ? 11.899 -5.464 -14.014 1.00 92.81 111 LEU A O 1
ATOM 921 N N . ARG A 1 112 ? 10.607 -7.148 -14.724 1.00 92.38 112 ARG A N 1
ATOM 922 C CA . ARG A 1 112 ? 10.514 -7.796 -13.396 1.00 92.38 112 ARG A CA 1
ATOM 923 C C . ARG A 1 112 ? 11.881 -7.992 -12.720 1.00 92.38 112 ARG A C 1
ATOM 925 O O . ARG A 1 112 ? 12.011 -7.739 -11.524 1.00 92.38 112 ARG A O 1
ATOM 932 N N . GLU A 1 113 ? 12.919 -8.349 -13.482 1.00 91.50 113 GLU A N 1
ATOM 933 C CA . GLU A 1 113 ? 14.295 -8.463 -12.967 1.00 91.50 113 GLU A CA 1
ATOM 934 C C . GLU A 1 113 ? 14.856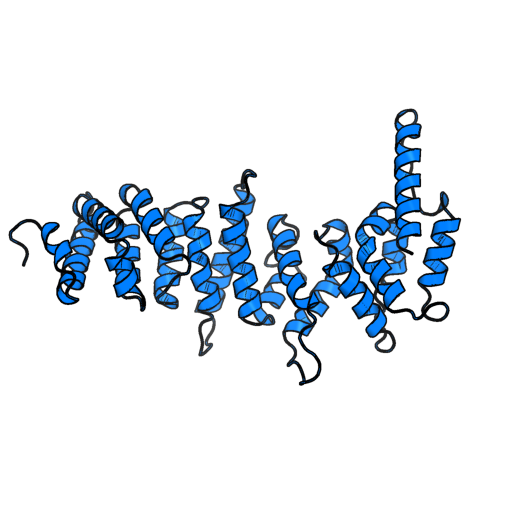 -7.110 -12.483 1.00 91.50 113 GLU A C 1
ATOM 936 O O . GLU A 1 113 ? 15.501 -7.054 -11.438 1.00 91.50 113 GLU A O 1
ATOM 941 N N . GLU A 1 114 ? 14.579 -6.006 -13.184 1.00 91.62 114 GLU A N 1
ATOM 942 C CA . GLU A 1 114 ? 15.016 -4.664 -12.769 1.00 91.62 114 GLU A CA 1
ATOM 943 C C . GLU A 1 114 ? 14.311 -4.207 -11.487 1.00 91.62 114 GLU A C 1
ATOM 945 O O . GLU A 1 114 ? 14.962 -3.670 -10.588 1.00 91.62 114 GLU A O 1
ATOM 950 N N . TYR A 1 115 ? 13.006 -4.482 -11.361 1.00 92.94 115 TYR A N 1
ATOM 951 C CA . TYR A 1 115 ? 12.251 -4.231 -10.130 1.00 92.94 115 TYR A CA 1
ATOM 952 C C . TYR A 1 115 ? 12.815 -5.034 -8.955 1.00 92.94 115 TYR A C 1
ATOM 954 O O . TYR A 1 115 ? 13.043 -4.466 -7.887 1.00 92.94 115 TYR A O 1
ATOM 962 N N . SER A 1 116 ? 13.105 -6.325 -9.157 1.00 92.25 116 SER A N 1
ATOM 963 C CA . SER A 1 116 ? 13.737 -7.175 -8.141 1.00 92.25 116 SER A CA 1
ATOM 964 C C . SER A 1 116 ? 15.062 -6.573 -7.669 1.00 92.25 116 SER A C 1
ATOM 966 O O . SER A 1 116 ? 15.265 -6.368 -6.475 1.00 92.25 116 SER A O 1
ATOM 968 N N . GLN A 1 117 ? 15.929 -6.165 -8.597 1.00 88.62 117 GLN A N 1
ATOM 969 C CA . GLN A 1 117 ? 17.224 -5.577 -8.249 1.00 88.62 117 GLN A CA 1
ATOM 970 C C . GLN A 1 117 ? 17.122 -4.182 -7.627 1.00 88.62 117 GLN A C 1
ATOM 972 O O . GLN A 1 117 ? 17.983 -3.792 -6.838 1.00 88.62 117 GLN A O 1
ATOM 977 N N . ALA A 1 118 ? 16.104 -3.397 -7.972 1.00 89.25 118 ALA A N 1
ATOM 978 C CA . ALA A 1 118 ? 15.821 -2.142 -7.285 1.00 89.25 118 ALA A CA 1
ATOM 979 C C . ALA A 1 118 ? 15.388 -2.392 -5.830 1.00 89.25 118 ALA A C 1
ATOM 981 O O . ALA A 1 118 ? 15.868 -1.715 -4.926 1.00 89.25 118 ALA A O 1
ATOM 982 N N . ILE A 1 119 ? 14.570 -3.419 -5.585 1.00 91.12 119 ILE A N 1
ATOM 983 C CA . ILE A 1 119 ? 14.156 -3.829 -4.237 1.00 91.12 119 ILE A CA 1
ATOM 984 C C . ILE A 1 119 ? 15.340 -4.359 -3.418 1.00 91.12 119 ILE A C 1
ATOM 986 O O . ILE A 1 119 ? 15.473 -3.997 -2.251 1.00 91.12 119 ILE A O 1
ATOM 990 N N . GLU A 1 120 ? 16.230 -5.158 -4.014 1.00 88.62 120 GLU A N 1
ATOM 991 C CA . GLU A 1 120 ? 17.463 -5.614 -3.351 1.00 88.62 120 GLU A CA 1
ATOM 992 C C . GLU A 1 120 ? 18.308 -4.443 -2.842 1.00 88.62 120 GLU A C 1
ATOM 994 O O . GLU A 1 120 ? 18.808 -4.465 -1.716 1.00 88.62 120 GLU A O 1
ATOM 999 N N . ARG A 1 121 ? 18.428 -3.387 -3.654 1.00 83.69 121 ARG A N 1
ATOM 1000 C CA . ARG A 1 121 ? 19.193 -2.185 -3.304 1.00 83.69 121 ARG A CA 1
ATOM 1001 C C . ARG A 1 121 ? 18.604 -1.433 -2.113 1.00 83.69 121 ARG A C 1
ATOM 1003 O O . ARG A 1 121 ? 19.377 -0.885 -1.334 1.00 83.69 121 ARG A O 1
ATOM 1010 N N . LEU A 1 122 ? 17.282 -1.466 -1.910 1.00 83.12 122 LEU A N 1
ATOM 1011 C CA . LEU A 1 122 ? 16.645 -0.838 -0.743 1.00 83.12 122 LEU A CA 1
ATOM 1012 C C . LEU A 1 122 ? 17.129 -1.423 0.593 1.00 83.12 122 LEU A C 1
ATOM 1014 O O . LEU A 1 122 ? 17.121 -0.714 1.597 1.00 83.12 122 LEU A O 1
ATOM 1018 N N . GLY A 1 123 ? 17.522 -2.701 0.606 1.00 74.94 123 GLY A N 1
ATOM 1019 C CA . GLY A 1 123 ? 17.982 -3.403 1.806 1.00 74.94 123 GLY A CA 1
ATOM 1020 C C . GLY A 1 123 ? 19.478 -3.254 2.097 1.00 74.94 123 GLY A C 1
ATOM 1021 O O . GLY A 1 123 ? 19.943 -3.720 3.137 1.00 74.94 123 GLY A O 1
ATOM 1022 N N . MET A 1 124 ? 20.252 -2.637 1.198 1.00 76.25 124 MET A N 1
ATOM 1023 C CA . MET A 1 124 ? 21.692 -2.468 1.391 1.00 76.25 124 MET A CA 1
ATOM 1024 C C . MET A 1 124 ? 21.980 -1.274 2.316 1.00 76.25 124 MET A C 1
ATOM 1026 O O . MET A 1 124 ? 21.374 -0.215 2.146 1.00 76.25 124 MET A O 1
ATOM 1030 N N . PRO A 1 125 ? 22.918 -1.390 3.280 1.00 60.84 125 PRO A N 1
ATOM 1031 C CA . PRO A 1 125 ? 23.345 -0.251 4.082 1.00 60.84 125 PRO A CA 1
ATOM 1032 C C . PRO A 1 125 ? 23.933 0.816 3.157 1.00 60.84 125 PRO A C 1
ATOM 1034 O O . PRO A 1 125 ? 24.944 0.578 2.496 1.00 60.84 125 PRO A O 1
ATOM 1037 N N . THR A 1 126 ? 23.313 1.992 3.107 1.00 55.91 126 THR A N 1
ATOM 1038 C CA . THR A 1 126 ? 23.874 3.151 2.412 1.00 55.91 126 THR A CA 1
ATOM 1039 C C . THR A 1 126 ? 25.202 3.514 3.071 1.00 55.91 126 THR A C 1
ATOM 1041 O O . THR A 1 126 ? 25.222 4.098 4.155 1.00 55.91 126 THR A O 1
ATOM 1044 N N . HIS A 1 127 ? 26.325 3.142 2.451 1.00 42.66 127 HIS A N 1
ATOM 1045 C CA . HIS A 1 127 ? 27.616 3.736 2.787 1.00 42.66 127 HIS A CA 1
ATOM 1046 C C . HIS A 1 127 ? 27.524 5.247 2.532 1.00 42.66 127 HIS A C 1
ATOM 1048 O O . HIS A 1 127 ? 26.869 5.664 1.581 1.00 42.66 127 HIS A O 1
ATOM 1054 N N . GLU A 1 128 ? 28.168 6.047 3.389 1.00 39.25 128 GLU A N 1
ATOM 1055 C CA . GLU A 1 128 ? 28.022 7.506 3.598 1.00 39.25 128 GLU A CA 1
ATOM 1056 C C . GLU A 1 128 ? 28.139 8.428 2.355 1.00 39.25 128 GLU A C 1
ATOM 1058 O O . GLU A 1 128 ? 28.072 9.648 2.478 1.00 39.25 128 GLU A O 1
ATOM 1063 N N . THR A 1 129 ? 28.270 7.884 1.146 1.00 37.72 129 THR A N 1
ATOM 1064 C CA . THR A 1 129 ? 28.303 8.610 -0.133 1.00 37.72 129 THR A CA 1
ATOM 1065 C C . THR A 1 129 ? 27.181 8.242 -1.109 1.00 37.72 129 THR A C 1
ATOM 1067 O O . THR A 1 129 ? 27.035 8.912 -2.129 1.00 37.72 129 THR A O 1
ATOM 1070 N N . GLN A 1 130 ? 26.356 7.235 -0.812 1.00 42.72 130 GLN A N 1
ATOM 1071 C CA . GLN A 1 130 ? 25.165 6.892 -1.589 1.00 42.72 130 GLN A CA 1
ATOM 1072 C C . GLN A 1 130 ? 23.936 7.240 -0.761 1.00 42.72 130 GLN A C 1
ATOM 1074 O O . GLN A 1 130 ? 23.389 6.405 -0.048 1.00 42.72 130 GLN A O 1
ATOM 1079 N N . TYR A 1 131 ? 23.495 8.494 -0.836 1.00 43.59 131 TYR A N 1
ATOM 1080 C CA . TYR A 1 131 ? 22.093 8.780 -0.549 1.00 43.59 131 TYR A CA 1
ATOM 1081 C C . TYR A 1 131 ? 21.265 7.810 -1.402 1.00 43.59 131 TYR A C 1
ATOM 1083 O O . TYR A 1 131 ? 21.566 7.678 -2.590 1.00 43.59 131 TYR A O 1
ATOM 1091 N N . LEU A 1 132 ? 20.279 7.113 -0.812 1.00 51.69 132 LEU A N 1
ATOM 1092 C CA . LEU A 1 132 ? 19.216 6.464 -1.592 1.00 51.69 132 LEU A CA 1
ATOM 1093 C C . LEU A 1 132 ? 18.851 7.440 -2.703 1.00 51.69 132 LEU A C 1
ATOM 1095 O O . LEU A 1 132 ? 18.557 8.605 -2.404 1.00 51.69 132 LEU A O 1
ATOM 1099 N N . SER A 1 133 ? 18.988 7.005 -3.954 1.00 59.50 133 SER A N 1
ATOM 1100 C CA . SER A 1 133 ? 18.809 7.913 -5.076 1.00 59.50 133 SER A CA 1
ATOM 1101 C C . SER A 1 133 ? 17.417 8.529 -4.935 1.00 59.50 133 SER A C 1
ATOM 1103 O O . SER A 1 133 ? 16.484 7.840 -4.513 1.00 59.50 133 SER A O 1
ATOM 1105 N N . GLU A 1 134 ? 17.226 9.817 -5.234 1.00 63.47 134 GLU A N 1
ATOM 1106 C CA . GLU A 1 134 ? 15.884 10.430 -5.171 1.00 63.47 134 GLU A CA 1
ATOM 1107 C C . GLU A 1 134 ? 14.858 9.606 -5.980 1.00 63.47 134 GLU A C 1
ATOM 1109 O O . GLU A 1 134 ? 13.665 9.586 -5.674 1.00 63.47 134 GLU A O 1
ATOM 1114 N N . PHE A 1 135 ? 15.352 8.840 -6.957 1.00 67.88 135 PHE A N 1
ATOM 1115 C CA . PHE A 1 135 ? 14.616 7.900 -7.790 1.00 67.88 135 PHE A CA 1
ATOM 1116 C C . PHE A 1 135 ? 14.188 6.603 -7.080 1.00 67.88 135 PHE A C 1
ATOM 1118 O O . PHE A 1 135 ? 13.131 6.068 -7.410 1.00 67.88 135 PHE A O 1
ATOM 1125 N N . ASP A 1 136 ? 14.909 6.125 -6.060 1.00 69.75 136 ASP A N 1
ATOM 1126 C CA . ASP A 1 136 ? 14.493 4.957 -5.262 1.00 69.75 136 ASP A CA 1
ATOM 1127 C C . ASP A 1 136 ? 13.194 5.246 -4.490 1.00 69.75 136 ASP A C 1
ATOM 1129 O O . ASP A 1 136 ? 12.384 4.353 -4.240 1.00 69.75 136 ASP A O 1
ATOM 1133 N N . GLN A 1 137 ? 12.917 6.523 -4.199 1.00 72.00 137 GLN A N 1
ATOM 1134 C CA . GLN A 1 137 ? 11.656 6.966 -3.595 1.00 72.00 137 GLN A CA 1
ATOM 1135 C C . GLN A 1 137 ? 10.458 6.869 -4.557 1.00 72.00 137 GLN A C 1
ATOM 1137 O O . GLN A 1 137 ? 9.305 6.953 -4.121 1.00 72.00 137 GLN A O 1
ATOM 1142 N N . LEU A 1 138 ? 10.700 6.700 -5.862 1.00 83.44 138 LEU A N 1
ATOM 1143 C CA . LEU A 1 138 ? 9.659 6.530 -6.880 1.00 83.44 138 LEU A CA 1
ATOM 1144 C C . LEU A 1 138 ? 9.248 5.064 -7.055 1.00 83.44 138 LEU A C 1
ATOM 1146 O O . LEU A 1 138 ? 8.115 4.802 -7.461 1.00 83.44 138 LEU A O 1
ATOM 1150 N N . LEU A 1 139 ? 10.104 4.112 -6.667 1.00 88.50 139 LEU A N 1
ATOM 1151 C CA . LEU A 1 139 ? 9.806 2.680 -6.743 1.00 88.50 139 LEU A CA 1
ATOM 1152 C C . LEU A 1 139 ? 8.509 2.302 -5.997 1.00 88.50 139 LEU A C 1
ATOM 1154 O O . LEU A 1 139 ? 7.658 1.658 -6.615 1.00 88.50 139 LEU A O 1
ATOM 1158 N N . PRO A 1 140 ? 8.259 2.744 -4.743 1.00 88.88 140 PRO A N 1
ATOM 1159 C CA . PRO A 1 140 ? 6.981 2.486 -4.084 1.00 88.88 140 PRO A CA 1
ATOM 1160 C C . PRO A 1 140 ? 5.773 2.965 -4.897 1.00 88.88 140 PRO A C 1
ATOM 1162 O O . PRO A 1 140 ? 4.762 2.274 -4.925 1.00 88.88 140 PRO A O 1
ATOM 1165 N N . LYS A 1 141 ? 5.869 4.105 -5.602 1.00 88.00 141 LYS A N 1
ATOM 1166 C CA . LYS A 1 141 ? 4.765 4.635 -6.426 1.00 88.00 141 LYS A CA 1
ATOM 1167 C C . LYS A 1 141 ? 4.443 3.724 -7.608 1.00 88.00 141 LYS A C 1
ATOM 1169 O O . LYS A 1 141 ? 3.268 3.518 -7.903 1.00 88.00 141 LYS A O 1
ATOM 1174 N N . HIS A 1 142 ? 5.465 3.154 -8.247 1.00 91.00 142 HIS A N 1
ATOM 1175 C CA . HIS A 1 142 ? 5.281 2.164 -9.309 1.00 91.00 142 HIS A CA 1
ATOM 1176 C C . HIS A 1 142 ? 4.621 0.895 -8.762 1.00 91.00 142 HIS A C 1
ATOM 1178 O O . HIS A 1 142 ? 3.614 0.448 -9.304 1.00 91.00 142 HIS A O 1
ATOM 1184 N N . LEU A 1 143 ? 5.130 0.360 -7.647 1.00 93.38 143 LEU A N 1
ATOM 1185 C CA . LEU A 1 143 ? 4.569 -0.839 -7.018 1.00 93.38 143 LEU A CA 1
ATOM 1186 C C . LEU A 1 143 ? 3.109 -0.630 -6.582 1.00 93.38 143 LEU A C 1
ATOM 1188 O O . LEU A 1 143 ? 2.287 -1.518 -6.792 1.00 93.38 143 LEU A O 1
ATOM 1192 N N . ILE A 1 144 ? 2.765 0.545 -6.034 1.00 91.94 144 ILE A N 1
ATOM 1193 C CA . ILE A 1 144 ? 1.380 0.904 -5.678 1.00 91.94 144 ILE A CA 1
ATOM 1194 C C . ILE A 1 144 ? 0.484 0.814 -6.909 1.00 91.94 144 ILE A C 1
ATOM 1196 O O . ILE A 1 144 ? -0.580 0.210 -6.841 1.00 91.94 144 ILE A O 1
ATOM 1200 N N . GLN A 1 145 ? 0.902 1.408 -8.027 1.00 90.44 145 GLN A N 1
ATOM 1201 C CA . GLN A 1 145 ? 0.092 1.434 -9.239 1.00 90.44 145 GLN A CA 1
ATOM 1202 C C . GLN A 1 145 ? -0.073 0.035 -9.849 1.00 90.44 145 GLN A C 1
ATOM 1204 O O . GLN A 1 145 ? -1.182 -0.344 -10.217 1.00 90.44 145 GLN A O 1
ATOM 1209 N N . LEU A 1 146 ? 1.006 -0.748 -9.915 1.00 92.50 146 LEU A N 1
ATOM 1210 C CA . LEU A 1 146 ? 0.967 -2.124 -10.416 1.00 92.50 146 LEU A CA 1
ATOM 1211 C C . LEU A 1 146 ? 0.056 -3.001 -9.552 1.00 92.50 146 LEU A C 1
ATOM 1213 O O . LEU A 1 146 ? -0.746 -3.767 -10.079 1.00 92.50 146 LEU A O 1
ATOM 1217 N N . TYR A 1 147 ? 0.115 -2.838 -8.230 1.00 93.88 147 TYR A N 1
ATOM 1218 C CA . TYR A 1 147 ? -0.773 -3.538 -7.306 1.00 93.88 147 TYR A CA 1
ATOM 1219 C C . TYR A 1 147 ? -2.227 -3.065 -7.425 1.00 93.88 147 TYR A C 1
ATOM 1221 O O . TYR A 1 147 ? -3.161 -3.867 -7.407 1.00 93.88 147 TYR A O 1
ATOM 1229 N N . TRP A 1 148 ? -2.437 -1.756 -7.583 1.00 91.00 148 TRP A N 1
ATOM 1230 C CA . TRP A 1 148 ? -3.760 -1.170 -7.787 1.00 91.00 148 TRP A CA 1
ATOM 1231 C C . TRP A 1 148 ? -4.420 -1.704 -9.060 1.00 91.00 148 TRP A C 1
ATOM 1233 O O . TRP A 1 148 ? -5.610 -2.006 -9.039 1.00 91.00 148 TRP A O 1
ATOM 1243 N N . ASN A 1 149 ? -3.647 -1.896 -10.128 1.00 89.50 149 ASN A N 1
ATOM 1244 C CA . ASN A 1 149 ? -4.131 -2.424 -11.403 1.00 89.50 149 ASN A CA 1
ATOM 1245 C C . ASN A 1 149 ? -4.222 -3.962 -11.438 1.00 89.50 149 ASN A C 1
ATOM 1247 O O . ASN A 1 149 ? -4.948 -4.497 -12.266 1.00 89.50 149 ASN A O 1
ATOM 1251 N N . GLY A 1 150 ? -3.570 -4.668 -10.508 1.00 91.19 150 GLY A N 1
ATOM 1252 C CA . GLY A 1 150 ? -3.597 -6.134 -10.421 1.00 91.19 150 GLY A CA 1
ATOM 1253 C C . GLY A 1 150 ? -2.473 -6.858 -11.151 1.00 91.19 150 GLY A C 1
ATOM 1254 O O . GLY A 1 150 ? -2.537 -8.067 -11.309 1.00 91.19 150 GLY A O 1
ATOM 1255 N N . GLU A 1 151 ? -1.434 -6.138 -11.564 1.00 92.06 151 GLU A N 1
ATOM 1256 C CA . GLU A 1 151 ? -0.252 -6.714 -12.220 1.00 92.06 151 GLU A CA 1
ATOM 1257 C C . GLU A 1 151 ? 0.766 -7.268 -11.215 1.00 92.06 151 GLU A C 1
ATOM 1259 O O . GLU A 1 151 ? 1.567 -8.159 -11.517 1.00 92.06 151 GLU A O 1
ATOM 1264 N N . LEU A 1 152 ? 0.752 -6.701 -10.006 1.00 93.81 152 LEU A N 1
ATOM 1265 C CA . LEU A 1 152 ? 1.560 -7.124 -8.873 1.00 93.81 152 LEU A CA 1
ATOM 1266 C C . LEU A 1 152 ? 0.654 -7.788 -7.837 1.00 93.81 152 LEU A C 1
ATOM 1268 O O . LEU A 1 152 ? -0.319 -7.186 -7.385 1.00 93.81 152 LEU A O 1
ATOM 1272 N N . GLU A 1 153 ? 1.004 -9.003 -7.425 1.00 92.56 153 GLU A N 1
ATOM 1273 C CA . GLU A 1 153 ? 0.211 -9.814 -6.502 1.00 92.56 153 GLU A CA 1
ATOM 1274 C C . GLU A 1 153 ? 1.094 -10.458 -5.430 1.00 92.56 153 GLU A C 1
ATOM 1276 O O . GLU A 1 153 ? 2.290 -10.670 -5.633 1.00 92.56 153 GLU A O 1
ATOM 1281 N N . LEU A 1 154 ? 0.485 -10.778 -4.286 1.00 93.62 154 LEU A N 1
ATOM 1282 C CA . LEU A 1 154 ? 1.110 -11.621 -3.267 1.00 93.62 154 LEU A CA 1
ATOM 1283 C C . LEU A 1 154 ? 1.139 -13.078 -3.743 1.00 93.62 154 LEU A C 1
ATOM 1285 O O . LEU A 1 154 ? 0.176 -13.561 -4.336 1.00 93.62 154 LEU A O 1
ATOM 1289 N N . GLY A 1 155 ? 2.217 -13.790 -3.435 1.00 91.25 155 GLY A N 1
ATOM 1290 C CA . GLY A 1 155 ? 2.440 -15.181 -3.818 1.00 91.25 155 GLY A CA 1
ATOM 1291 C C . GLY A 1 155 ? 2.843 -15.359 -5.281 1.00 91.25 155 GLY A C 1
ATOM 1292 O O . GLY A 1 155 ? 2.875 -16.493 -5.763 1.00 91.25 155 GLY A O 1
ATOM 1293 N N . ALA A 1 156 ? 3.148 -14.270 -5.993 1.00 91.50 156 ALA A N 1
ATOM 1294 C CA . ALA A 1 156 ? 3.687 -14.349 -7.343 1.00 91.50 156 ALA A CA 1
ATOM 1295 C C . ALA A 1 156 ? 5.040 -15.098 -7.341 1.00 91.50 156 ALA A C 1
ATOM 1297 O O . ALA A 1 156 ? 5.784 -15.006 -6.364 1.00 91.50 156 ALA A O 1
ATOM 1298 N N . PRO A 1 157 ? 5.410 -15.814 -8.422 1.00 89.94 157 PRO A N 1
ATOM 1299 C CA . PRO A 1 157 ? 6.642 -16.611 -8.456 1.00 89.94 157 PRO A CA 1
ATOM 1300 C C . PRO A 1 157 ? 7.935 -15.838 -8.158 1.00 89.94 157 PRO A C 1
ATOM 1302 O O . PRO A 1 157 ? 8.911 -16.434 -7.711 1.00 89.94 157 PRO A O 1
ATOM 1305 N N . ASP A 1 158 ? 7.954 -14.532 -8.425 1.00 88.50 158 ASP A N 1
ATOM 1306 C CA . ASP A 1 158 ? 9.100 -13.652 -8.191 1.00 88.50 158 ASP A CA 1
ATOM 1307 C C . ASP A 1 158 ? 9.105 -12.986 -6.808 1.00 88.50 158 ASP A C 1
ATOM 1309 O O . ASP A 1 158 ? 10.100 -12.354 -6.454 1.00 88.50 158 ASP A O 1
ATOM 1313 N N . LEU A 1 159 ? 8.024 -13.135 -6.030 1.00 94.12 159 LEU A N 1
ATOM 1314 C CA . LEU A 1 159 ? 7.872 -12.611 -4.669 1.00 94.12 159 LEU A CA 1
ATOM 1315 C C . LEU A 1 159 ? 8.290 -11.135 -4.543 1.00 94.12 159 LEU A C 1
ATOM 1317 O O . LEU A 1 159 ? 8.886 -10.725 -3.540 1.00 94.12 159 LEU A O 1
ATOM 1321 N N . LEU A 1 160 ? 8.037 -10.330 -5.585 1.00 94.94 160 LEU A N 1
ATOM 1322 C CA . LEU A 1 160 ? 8.484 -8.934 -5.640 1.00 94.94 160 LEU A CA 1
ATOM 1323 C C . LEU A 1 160 ? 7.906 -8.121 -4.479 1.00 94.94 160 LEU A C 1
ATOM 1325 O O . LEU A 1 160 ? 8.624 -7.361 -3.830 1.00 94.94 160 LEU A O 1
ATOM 1329 N N . LEU A 1 161 ? 6.613 -8.285 -4.200 1.00 95.38 161 LEU A N 1
ATOM 1330 C CA . LEU A 1 161 ? 5.939 -7.516 -3.161 1.00 95.38 161 LEU A CA 1
ATOM 1331 C C . LEU A 1 161 ? 6.424 -7.917 -1.762 1.00 95.38 161 LEU A C 1
ATOM 1333 O O . LEU A 1 161 ? 6.694 -7.059 -0.925 1.00 95.38 161 LEU A O 1
ATOM 1337 N N . GLU A 1 162 ? 6.600 -9.210 -1.520 1.00 94.88 162 GLU A N 1
ATOM 1338 C CA . GLU A 1 162 ? 7.134 -9.747 -0.273 1.00 94.88 162 GLU A CA 1
ATOM 1339 C C . GLU A 1 162 ? 8.562 -9.266 -0.031 1.00 94.88 162 GLU A C 1
ATOM 1341 O O . GLU A 1 162 ? 8.862 -8.749 1.047 1.00 94.88 162 GLU A O 1
ATOM 1346 N N . SER A 1 163 ? 9.409 -9.347 -1.061 1.00 93.44 163 SER A N 1
ATOM 1347 C CA . SER A 1 163 ? 10.789 -8.858 -1.020 1.00 93.44 163 SER A CA 1
ATOM 1348 C C . SER A 1 163 ? 10.840 -7.362 -0.704 1.00 93.44 163 SER A C 1
ATOM 1350 O O . SER A 1 163 ? 11.702 -6.919 0.056 1.00 93.44 163 SER A O 1
ATOM 1352 N N . PHE A 1 164 ? 9.894 -6.574 -1.233 1.00 94.06 164 PHE A N 1
ATOM 1353 C CA . PHE A 1 164 ? 9.768 -5.158 -0.894 1.00 94.06 164 PHE A CA 1
ATOM 1354 C C . PHE A 1 164 ? 9.478 -4.963 0.598 1.00 94.06 164 PHE A C 1
ATOM 1356 O O . PHE A 1 164 ? 10.180 -4.201 1.256 1.00 94.06 164 PHE A O 1
ATOM 1363 N N . PHE A 1 165 ? 8.503 -5.668 1.175 1.00 91.75 165 PHE A N 1
ATOM 1364 C CA . PHE A 1 165 ? 8.197 -5.535 2.607 1.00 91.75 165 PHE A CA 1
ATOM 1365 C C . PHE A 1 165 ? 9.297 -6.073 3.533 1.00 91.75 165 PHE A C 1
ATOM 1367 O O . PHE A 1 165 ? 9.393 -5.620 4.681 1.00 91.75 165 PHE A O 1
ATOM 1374 N N . GLU A 1 166 ? 10.106 -7.021 3.062 1.00 91.25 166 GLU A N 1
ATOM 1375 C CA . GLU A 1 166 ? 11.265 -7.547 3.783 1.00 91.25 166 GLU A CA 1
ATOM 1376 C C . GLU A 1 166 ? 12.425 -6.541 3.810 1.00 91.25 166 GLU A C 1
ATOM 1378 O O . GLU A 1 166 ? 12.996 -6.298 4.874 1.00 91.25 166 GLU A O 1
ATOM 1383 N N . LYS A 1 167 ? 12.748 -5.930 2.662 1.00 89.50 167 LYS A N 1
ATOM 1384 C CA . LYS A 1 167 ? 13.987 -5.154 2.469 1.00 89.50 167 LYS A CA 1
ATOM 1385 C C . LYS A 1 167 ? 13.804 -3.651 2.587 1.00 89.50 167 LYS A C 1
ATOM 1387 O O . LYS A 1 167 ? 14.749 -2.951 2.940 1.00 89.50 167 LYS A O 1
ATOM 1392 N N . ALA A 1 168 ? 12.614 -3.136 2.287 1.00 88.69 168 ALA A N 1
ATOM 1393 C CA . ALA A 1 168 ? 12.387 -1.703 2.290 1.00 88.69 168 ALA A CA 1
ATOM 1394 C C . ALA A 1 168 ? 12.451 -1.124 3.717 1.00 88.69 168 ALA A C 1
ATOM 1396 O O . ALA A 1 168 ? 11.847 -1.681 4.645 1.00 88.69 168 ALA A O 1
ATOM 1397 N N . PRO A 1 169 ? 13.098 0.044 3.894 1.00 85.62 169 PRO A N 1
ATOM 1398 C CA . PRO A 1 169 ? 13.010 0.825 5.120 1.00 85.62 169 PRO A CA 1
ATOM 1399 C C . PRO A 1 169 ? 11.561 1.063 5.561 1.00 85.62 169 PRO A C 1
ATOM 1401 O O . PRO A 1 169 ? 10.656 1.200 4.733 1.00 85.62 169 PRO A O 1
ATOM 1404 N N . GLU A 1 170 ? 11.338 1.184 6.876 1.00 85.00 170 GLU A N 1
ATOM 1405 C CA . GLU A 1 170 ? 9.998 1.382 7.453 1.00 85.00 170 GLU A CA 1
ATOM 1406 C C . GLU A 1 170 ? 9.249 2.553 6.800 1.00 85.00 170 GLU A C 1
ATOM 1408 O O . GLU A 1 170 ? 8.079 2.404 6.461 1.00 85.00 170 GLU A O 1
ATOM 1413 N N . LEU A 1 171 ? 9.948 3.657 6.513 1.00 85.25 171 LEU A N 1
ATOM 1414 C CA . LEU A 1 171 ? 9.388 4.833 5.843 1.00 85.25 171 LEU A CA 1
ATOM 1415 C C . LEU A 1 171 ? 8.750 4.510 4.479 1.00 85.25 171 LEU A C 1
ATOM 1417 O O . LEU A 1 171 ? 7.697 5.052 4.144 1.00 85.25 171 LEU A O 1
ATOM 1421 N N . TYR A 1 172 ? 9.365 3.636 3.677 1.00 87.88 172 TYR A N 1
ATOM 1422 C CA . TYR A 1 172 ? 8.826 3.270 2.364 1.00 87.88 172 TYR A CA 1
ATOM 1423 C C . TYR A 1 172 ? 7.637 2.324 2.481 1.00 87.88 172 TYR A C 1
ATOM 1425 O O . TYR A 1 172 ? 6.676 2.485 1.731 1.00 87.88 172 TYR A O 1
ATOM 1433 N N . ARG A 1 173 ? 7.649 1.408 3.456 1.00 90.75 173 ARG A N 1
ATOM 1434 C CA . ARG A 1 173 ? 6.498 0.536 3.750 1.00 90.75 173 ARG A CA 1
ATOM 1435 C C . ARG A 1 173 ? 5.310 1.339 4.281 1.00 90.75 173 ARG A C 1
ATOM 1437 O O . ARG A 1 173 ? 4.186 1.137 3.829 1.00 90.75 173 ARG A O 1
ATOM 1444 N N . GLU A 1 174 ? 5.560 2.314 5.157 1.00 89.94 174 GLU A N 1
ATOM 1445 C CA . GLU A 1 174 ? 4.542 3.259 5.627 1.00 89.94 174 GLU A CA 1
ATOM 1446 C C . GLU A 1 174 ? 3.961 4.059 4.456 1.00 89.94 174 GLU A C 1
ATOM 1448 O O . GLU A 1 174 ? 2.745 4.092 4.280 1.00 89.94 174 GLU A O 1
ATOM 1453 N N . CYS A 1 175 ? 4.809 4.675 3.624 1.00 89.25 175 CYS A N 1
ATOM 1454 C CA . CYS A 1 175 ? 4.359 5.400 2.437 1.00 89.25 175 CYS A CA 1
ATOM 1455 C C . CYS A 1 175 ? 3.526 4.508 1.511 1.00 89.25 175 CYS A C 1
ATOM 1457 O O . CYS A 1 175 ? 2.483 4.952 1.032 1.00 89.25 175 CYS A O 1
ATOM 1459 N N . PHE A 1 176 ? 3.958 3.269 1.282 1.00 92.81 176 PHE A N 1
ATOM 1460 C CA . PHE A 1 176 ? 3.248 2.298 0.458 1.00 92.81 176 PHE A CA 1
ATOM 1461 C C . PHE A 1 176 ? 1.828 2.045 0.984 1.00 92.81 176 PHE A C 1
ATOM 1463 O O . PHE A 1 176 ? 0.855 2.301 0.274 1.00 92.81 176 PHE A O 1
ATOM 1470 N N . MET A 1 177 ? 1.693 1.670 2.261 1.00 94.00 177 MET A N 1
ATOM 1471 C CA . MET A 1 177 ? 0.386 1.431 2.885 1.00 94.00 177 MET A CA 1
ATOM 1472 C C . MET A 1 177 ? -0.477 2.698 2.951 1.00 94.00 177 MET A C 1
ATOM 1474 O O . MET A 1 177 ? -1.668 2.666 2.644 1.00 94.00 177 MET A O 1
ATOM 1478 N N . ARG A 1 178 ? 0.111 3.851 3.286 1.00 92.88 178 ARG A N 1
ATOM 1479 C CA . ARG A 1 178 ? -0.598 5.136 3.383 1.00 92.88 178 ARG A CA 1
ATOM 1480 C C . ARG A 1 178 ? -1.225 5.568 2.057 1.00 92.88 178 ARG A C 1
ATOM 1482 O O . ARG A 1 178 ? -2.328 6.113 2.060 1.00 92.88 178 ARG A O 1
ATOM 1489 N N . ASN A 1 179 ? -0.541 5.333 0.936 1.00 91.31 179 ASN A N 1
ATOM 1490 C CA . ASN A 1 179 ? -1.024 5.746 -0.383 1.00 91.31 179 ASN A CA 1
ATOM 1491 C C . ASN A 1 179 ? -2.317 5.031 -0.785 1.00 91.31 179 ASN A C 1
ATOM 1493 O O . ASN A 1 179 ? -3.187 5.678 -1.358 1.00 91.31 179 ASN A O 1
ATOM 1497 N N . PHE A 1 180 ? -2.499 3.753 -0.443 1.00 92.69 180 PHE A N 1
ATOM 1498 C CA . PHE A 1 180 ? -3.766 3.066 -0.716 1.00 92.69 180 PHE A CA 1
ATOM 1499 C C . PHE A 1 180 ? -4.943 3.704 0.022 1.00 92.69 180 PHE A C 1
ATOM 1501 O O . PHE A 1 180 ? -5.972 3.959 -0.596 1.00 92.69 180 PHE A O 1
ATOM 1508 N N . GLY A 1 181 ? -4.782 4.051 1.303 1.00 91.19 181 GLY A N 1
ATOM 1509 C CA . GLY A 1 181 ? -5.817 4.771 2.054 1.00 91.19 181 GLY A CA 1
ATOM 1510 C C . GLY A 1 181 ? -6.144 6.137 1.440 1.00 91.19 181 GLY A C 1
ATOM 1511 O O . GLY A 1 181 ? -7.313 6.512 1.320 1.00 91.19 181 GLY A O 1
ATOM 1512 N N . TRP A 1 182 ? -5.118 6.860 0.976 1.00 90.38 182 TRP A N 1
ATOM 1513 C CA . TRP A 1 182 ? -5.310 8.126 0.265 1.00 90.38 182 TRP A CA 1
ATOM 1514 C C . TRP A 1 182 ? -6.062 7.937 -1.061 1.00 90.38 182 TRP A C 1
ATOM 1516 O O . TRP A 1 182 ? -7.037 8.651 -1.303 1.00 90.38 182 TRP A O 1
ATOM 1526 N N . LEU A 1 183 ? -5.660 6.953 -1.877 1.00 90.50 183 LEU A N 1
ATOM 1527 C CA . LEU A 1 183 ? -6.293 6.619 -3.156 1.00 90.50 183 LEU A CA 1
ATOM 1528 C C . LEU A 1 183 ? -7.753 6.198 -2.968 1.00 90.50 183 LEU A C 1
ATOM 1530 O O . LEU A 1 183 ? -8.615 6.700 -3.678 1.00 90.50 183 LEU A O 1
ATOM 1534 N N . LEU A 1 184 ? -8.062 5.354 -1.983 1.00 91.31 184 LEU A N 1
ATOM 1535 C CA . LEU A 1 184 ? -9.439 4.945 -1.677 1.00 91.31 184 LEU A CA 1
ATOM 1536 C C . LEU A 1 184 ? -10.345 6.126 -1.300 1.00 91.31 184 LEU A C 1
ATOM 1538 O O . LEU A 1 184 ? -11.542 6.100 -1.589 1.00 91.31 184 LEU A O 1
ATOM 1542 N N . SER A 1 185 ? -9.776 7.150 -0.662 1.00 86.62 185 SER A N 1
ATOM 1543 C CA . SER A 1 185 ? -10.514 8.328 -0.198 1.00 86.62 185 SER A CA 1
ATOM 1544 C C . SER A 1 185 ? -10.688 9.404 -1.278 1.00 86.62 185 SER A C 1
ATOM 1546 O O . SER A 1 185 ? -11.678 10.129 -1.254 1.00 86.62 185 SER A O 1
ATOM 1548 N N . HIS A 1 186 ? -9.740 9.525 -2.217 1.00 84.12 186 HIS A N 1
ATOM 1549 C CA . HIS A 1 186 ? -9.703 10.619 -3.202 1.00 84.12 186 HIS A CA 1
ATOM 1550 C C . HIS A 1 186 ? -9.969 10.182 -4.645 1.00 84.12 186 HIS A C 1
ATOM 1552 O O . HIS A 1 186 ? -10.244 11.032 -5.494 1.00 84.12 186 HIS A O 1
ATOM 1558 N N . ASN A 1 187 ? -9.887 8.888 -4.956 1.00 77.94 187 ASN A N 1
ATOM 1559 C CA . ASN A 1 187 ? -10.183 8.407 -6.296 1.00 77.94 187 ASN A CA 1
ATOM 1560 C C . ASN A 1 187 ? -11.703 8.403 -6.516 1.00 77.94 187 ASN A C 1
ATOM 1562 O O . ASN A 1 187 ? -12.452 7.742 -5.798 1.00 77.94 187 ASN A O 1
ATOM 1566 N N . GLN A 1 188 ? -12.146 9.175 -7.510 1.00 60.81 188 GLN A N 1
ATOM 1567 C CA . GLN A 1 188 ? -13.556 9.284 -7.895 1.00 60.81 188 GLN A CA 1
ATOM 1568 C C . GLN A 1 188 ? -14.046 8.066 -8.688 1.00 60.81 188 GLN A C 1
ATOM 1570 O O . GLN A 1 188 ? -15.252 7.890 -8.845 1.00 60.81 188 GLN A O 1
ATOM 1575 N N . SER A 1 189 ? -13.124 7.239 -9.190 1.00 65.62 189 SER A N 1
ATOM 1576 C CA . SER A 1 189 ? -13.457 6.023 -9.930 1.00 65.62 189 SER A CA 1
ATOM 1577 C C . SER A 1 189 ? -14.111 4.995 -9.010 1.00 65.62 189 SER A C 1
ATOM 1579 O O . SER A 1 189 ? -13.774 4.894 -7.827 1.00 65.62 189 SER A O 1
ATOM 1581 N N . GLU A 1 190 ? -15.041 4.218 -9.558 1.00 70.44 190 GLU A N 1
ATOM 1582 C CA . GLU A 1 190 ? -15.695 3.139 -8.825 1.00 70.44 190 GLU A CA 1
ATOM 1583 C C . GLU A 1 190 ? -14.649 2.094 -8.409 1.00 70.44 190 GLU A C 1
ATOM 1585 O O . GLU A 1 190 ? -13.956 1.509 -9.240 1.00 70.44 190 GLU A O 1
ATOM 1590 N N . VAL A 1 191 ? -14.476 1.919 -7.096 1.00 84.88 191 VAL A N 1
ATOM 1591 C CA . VAL A 1 191 ? -13.559 0.925 -6.531 1.00 84.88 191 VAL A CA 1
ATOM 1592 C C . VAL A 1 191 ? -14.236 -0.433 -6.662 1.00 84.88 191 VAL A C 1
ATOM 1594 O O . VAL A 1 191 ? -15.294 -0.645 -6.069 1.00 84.88 191 VAL A O 1
ATOM 1597 N N . THR A 1 192 ? -13.647 -1.338 -7.441 1.00 91.06 192 THR A N 1
ATOM 1598 C CA . THR A 1 192 ? -14.263 -2.644 -7.689 1.00 91.06 192 THR A CA 1
ATOM 1599 C C . THR A 1 192 ? -14.146 -3.565 -6.465 1.00 91.06 192 THR A C 1
ATOM 1601 O O . THR A 1 192 ? -13.193 -3.433 -5.682 1.00 91.06 192 THR A O 1
ATOM 1604 N N . PRO A 1 193 ? -15.079 -4.517 -6.274 1.00 91.88 193 PRO A N 1
ATOM 1605 C CA . PRO A 1 193 ? -14.991 -5.506 -5.199 1.00 91.88 193 PRO A CA 1
ATOM 1606 C C . PRO A 1 193 ? -13.689 -6.317 -5.224 1.00 91.88 193 PRO A C 1
ATOM 1608 O O . PRO A 1 193 ? -13.127 -6.602 -4.169 1.00 91.88 193 PRO A O 1
ATOM 1611 N N . GLU A 1 194 ? -13.167 -6.630 -6.412 1.00 93.44 194 GLU A N 1
ATOM 1612 C CA . GLU A 1 194 ? -11.926 -7.394 -6.590 1.00 93.44 194 GLU A CA 1
ATOM 1613 C C . GLU A 1 194 ? -10.711 -6.618 -6.069 1.00 93.44 194 GLU A C 1
ATOM 1615 O O . GLU A 1 194 ? -9.829 -7.189 -5.425 1.00 93.44 194 GLU A O 1
ATOM 1620 N N . LEU A 1 195 ? -10.672 -5.300 -6.304 1.00 93.44 195 LEU A N 1
ATOM 1621 C CA . LEU A 1 195 ? -9.626 -4.437 -5.761 1.00 93.44 195 LEU A CA 1
ATOM 1622 C C . LEU A 1 195 ? -9.713 -4.363 -4.231 1.00 93.44 195 LEU A C 1
ATOM 1624 O O . LEU A 1 195 ? -8.681 -4.432 -3.563 1.00 93.44 195 LEU A O 1
ATOM 1628 N N . LEU A 1 196 ? -10.920 -4.248 -3.667 1.00 94.75 196 LEU A N 1
ATOM 1629 C CA . LEU A 1 196 ? -11.097 -4.261 -2.213 1.00 94.75 196 LEU A CA 1
ATOM 1630 C C . LEU A 1 196 ? -10.618 -5.579 -1.612 1.00 94.75 196 LEU A C 1
ATOM 1632 O O . LEU A 1 196 ? -9.828 -5.546 -0.674 1.00 94.75 196 LEU A O 1
ATOM 1636 N N . GLU A 1 197 ? -11.016 -6.718 -2.179 1.00 95.31 197 GLU A N 1
ATOM 1637 C CA . GLU A 1 197 ? -10.582 -8.033 -1.704 1.00 95.31 197 GLU A CA 1
ATOM 1638 C C . GLU A 1 197 ? -9.054 -8.178 -1.776 1.00 95.31 197 GLU A C 1
ATOM 1640 O O . GLU A 1 197 ? -8.418 -8.645 -0.829 1.00 95.31 197 GLU A O 1
ATOM 1645 N N . ARG A 1 198 ? -8.433 -7.704 -2.862 1.00 95.81 198 ARG A N 1
ATOM 1646 C CA . ARG A 1 198 ? -6.973 -7.686 -3.003 1.00 95.81 198 ARG A CA 1
ATOM 1647 C C . ARG A 1 198 ? -6.309 -6.842 -1.907 1.00 95.81 198 ARG A C 1
ATOM 1649 O O . ARG A 1 198 ? -5.394 -7.321 -1.240 1.00 95.81 198 ARG A O 1
ATOM 1656 N N . LEU A 1 199 ? -6.802 -5.630 -1.652 1.00 96.12 199 LEU A N 1
ATOM 1657 C CA . LEU A 1 199 ? -6.296 -4.766 -0.579 1.00 96.12 199 LEU A CA 1
ATOM 1658 C C . LEU A 1 199 ? -6.510 -5.373 0.819 1.00 96.12 199 LEU A C 1
ATOM 1660 O O . LEU A 1 199 ? -5.626 -5.257 1.669 1.00 96.12 199 LEU A O 1
ATOM 1664 N N . GLN A 1 200 ? -7.633 -6.057 1.060 1.00 96.50 200 GLN A N 1
ATOM 1665 C CA . GLN A 1 200 ? -7.874 -6.784 2.312 1.00 96.50 200 GLN A CA 1
ATOM 1666 C C . GLN A 1 200 ? -6.838 -7.896 2.511 1.00 96.50 200 GLN A C 1
ATOM 1668 O O . GLN A 1 200 ? -6.227 -7.970 3.576 1.00 96.50 200 GLN A O 1
ATOM 1673 N N . ARG A 1 201 ? -6.566 -8.698 1.471 1.00 96.06 201 ARG A N 1
ATOM 1674 C CA . ARG A 1 201 ? -5.537 -9.750 1.515 1.00 96.06 201 ARG A CA 1
ATOM 1675 C C . ARG A 1 201 ? -4.148 -9.181 1.797 1.00 96.06 201 ARG A C 1
ATOM 1677 O O . ARG A 1 201 ? -3.422 -9.759 2.602 1.00 96.06 201 ARG A O 1
ATOM 1684 N N . LEU A 1 202 ? -3.787 -8.046 1.188 1.00 96.25 202 LEU A N 1
ATOM 1685 C CA . LEU A 1 202 ? -2.526 -7.352 1.481 1.00 96.25 202 LEU A CA 1
ATOM 1686 C C . LEU A 1 202 ? -2.406 -6.996 2.958 1.00 96.25 202 LEU A C 1
ATOM 1688 O O . LEU A 1 202 ? -1.384 -7.258 3.595 1.00 96.25 202 LEU A O 1
ATOM 1692 N N . TRP A 1 203 ? -3.463 -6.386 3.485 1.00 96.06 203 TRP A N 1
ATOM 1693 C CA . TRP A 1 203 ? -3.520 -5.933 4.861 1.00 96.06 203 TRP A CA 1
ATOM 1694 C C . TRP A 1 203 ? -3.399 -7.097 5.851 1.00 96.06 203 TRP A C 1
ATOM 1696 O O . TRP A 1 203 ? -2.562 -7.075 6.754 1.00 96.06 203 TRP A O 1
ATOM 1706 N N . GLU A 1 204 ? -4.201 -8.141 5.650 1.00 95.31 204 GLU A N 1
ATOM 1707 C CA . GLU A 1 204 ? -4.236 -9.325 6.510 1.00 95.31 204 GLU A CA 1
ATOM 1708 C C . GLU A 1 204 ? -2.925 -10.105 6.472 1.00 95.31 204 GLU A C 1
ATOM 1710 O O . GLU A 1 204 ? -2.405 -10.475 7.526 1.00 95.31 204 GLU A O 1
ATOM 1715 N N . TRP A 1 205 ? -2.350 -10.296 5.280 1.00 94.81 205 TRP A N 1
ATOM 1716 C CA . TRP A 1 205 ? -1.026 -10.894 5.130 1.00 94.81 205 TRP A CA 1
ATOM 1717 C C . TRP A 1 205 ? 0.013 -10.109 5.930 1.00 94.81 205 TRP A C 1
ATOM 1719 O O . TRP A 1 205 ? 0.783 -10.688 6.701 1.00 94.81 205 TRP A O 1
ATOM 1729 N N . ARG A 1 206 ? -0.002 -8.775 5.819 1.00 92.19 206 ARG A N 1
ATOM 1730 C CA . ARG A 1 206 ? 0.980 -7.941 6.506 1.00 92.19 206 ARG A CA 1
ATOM 1731 C C . ARG A 1 206 ? 0.825 -7.979 8.025 1.00 92.19 206 ARG A C 1
ATOM 1733 O O . ARG A 1 206 ? 1.826 -8.131 8.728 1.00 92.19 206 ARG A O 1
ATOM 1740 N N . ILE A 1 207 ? -0.401 -7.880 8.538 1.00 90.50 207 ILE A N 1
ATOM 1741 C CA . ILE A 1 207 ? -0.674 -8.037 9.973 1.00 90.50 207 ILE A CA 1
ATOM 1742 C C . ILE A 1 207 ? -0.243 -9.429 10.458 1.00 90.50 207 ILE A C 1
ATOM 1744 O O . ILE A 1 207 ? 0.396 -9.539 11.506 1.00 90.50 207 ILE A O 1
ATOM 1748 N N . GLY A 1 208 ? -0.528 -10.486 9.693 1.00 90.94 208 GLY A N 1
ATOM 1749 C CA . GLY A 1 208 ? -0.120 -11.854 10.017 1.00 90.94 208 GLY A CA 1
ATOM 1750 C C . GLY A 1 208 ? 1.400 -12.012 10.128 1.00 90.94 208 GLY A C 1
ATOM 1751 O O . GLY A 1 208 ? 1.893 -12.657 11.060 1.00 90.94 208 GLY A O 1
ATOM 1752 N N . MET A 1 209 ? 2.154 -11.354 9.243 1.00 88.88 209 MET A N 1
ATOM 1753 C CA . MET A 1 209 ? 3.618 -11.300 9.310 1.00 88.88 209 MET A CA 1
ATOM 1754 C C . MET A 1 209 ? 4.118 -10.592 10.573 1.00 88.88 209 MET A C 1
ATOM 1756 O O . MET A 1 209 ? 5.103 -11.025 11.164 1.00 88.88 209 MET A O 1
ATOM 1760 N N . ILE A 1 210 ? 3.438 -9.533 11.021 1.00 86.44 210 ILE A N 1
ATOM 1761 C CA . ILE A 1 210 ? 3.799 -8.817 12.255 1.00 86.44 210 ILE A CA 1
ATOM 1762 C C . ILE A 1 210 ? 3.552 -9.695 13.485 1.00 86.44 210 ILE A C 1
ATOM 1764 O O . ILE A 1 210 ? 4.415 -9.755 14.355 1.00 86.44 210 ILE A O 1
ATOM 1768 N N . TYR A 1 211 ? 2.434 -10.423 13.536 1.00 84.62 211 TYR A N 1
ATOM 1769 C CA . TYR A 1 211 ? 2.155 -11.368 14.625 1.00 84.62 211 TYR A CA 1
ATOM 1770 C C . TYR A 1 211 ? 3.132 -12.543 14.678 1.00 84.62 211 TYR A C 1
ATOM 1772 O O . TYR A 1 211 ? 3.473 -13.015 15.761 1.00 84.62 211 TYR A O 1
ATOM 1780 N N . SER A 1 212 ? 3.570 -13.018 13.514 1.00 84.31 212 SER A N 1
ATOM 1781 C CA . SER A 1 212 ? 4.509 -14.140 13.403 1.00 84.31 212 SER A CA 1
ATOM 1782 C C . SER A 1 212 ? 5.962 -13.716 13.629 1.00 84.31 212 SER A C 1
ATOM 1784 O O . SER A 1 212 ? 6.829 -14.559 13.855 1.00 84.31 212 SER A O 1
ATOM 1786 N N . SER A 1 213 ? 6.243 -12.414 13.564 1.00 78.44 213 SER A N 1
ATOM 1787 C CA . SER A 1 213 ? 7.580 -11.876 13.755 1.00 78.44 213 SER A CA 1
ATOM 1788 C C . SER A 1 213 ? 7.940 -11.834 15.237 1.00 78.44 213 SER A C 1
ATOM 1790 O O . SER A 1 213 ? 7.280 -11.184 16.043 1.00 78.44 213 SER A O 1
ATOM 1792 N N . SER A 1 214 ? 9.055 -12.467 15.596 1.00 61.25 214 SER A N 1
ATOM 1793 C CA . SER A 1 214 ? 9.681 -12.342 16.916 1.00 61.25 214 SER A CA 1
ATOM 1794 C C . SER A 1 214 ? 10.501 -11.049 17.070 1.00 61.25 214 SER A C 1
ATOM 1796 O O . SER A 1 214 ? 11.349 -10.961 17.960 1.00 61.25 214 SER A O 1
ATOM 1798 N N . ALA A 1 215 ? 10.325 -10.071 16.173 1.00 61.84 215 ALA A N 1
ATOM 1799 C CA . ALA A 1 215 ? 11.079 -8.824 16.190 1.00 61.84 215 ALA A CA 1
ATOM 1800 C C . ALA A 1 215 ? 10.802 -8.006 17.461 1.00 61.84 215 ALA A C 1
ATOM 1802 O O . ALA A 1 215 ? 9.673 -7.910 17.937 1.00 61.84 215 ALA A O 1
ATOM 1803 N N . SER A 1 216 ? 11.849 -7.365 17.987 1.00 55.66 216 SER A N 1
ATOM 1804 C CA . SER A 1 216 ? 11.773 -6.532 19.194 1.00 55.66 216 SER A CA 1
ATOM 1805 C C . SER A 1 216 ? 11.012 -5.217 18.987 1.00 55.66 216 SER A C 1
ATOM 1807 O O . SER A 1 216 ? 10.558 -4.621 19.963 1.00 55.66 216 SER A O 1
ATOM 1809 N N . ALA A 1 217 ? 10.862 -4.766 17.738 1.00 62.50 217 ALA A N 1
ATOM 1810 C CA . ALA A 1 217 ? 10.169 -3.537 17.379 1.00 62.50 217 ALA A CA 1
ATOM 1811 C C . ALA A 1 217 ? 9.088 -3.817 16.327 1.00 62.50 217 ALA A C 1
ATOM 1813 O O . ALA A 1 217 ? 9.376 -4.205 15.195 1.00 62.50 217 ALA A O 1
ATOM 1814 N N . ILE A 1 218 ? 7.832 -3.602 16.718 1.00 68.88 218 ILE A N 1
ATOM 1815 C CA . ILE A 1 218 ? 6.677 -3.631 15.817 1.00 68.88 218 ILE A CA 1
ATOM 1816 C C . ILE A 1 218 ? 6.765 -2.396 14.902 1.00 68.88 218 ILE A C 1
ATOM 1818 O O . ILE A 1 218 ? 6.989 -1.299 15.424 1.00 68.88 218 ILE A O 1
ATOM 1822 N N . PRO A 1 219 ? 6.559 -2.519 13.574 1.00 73.94 219 PRO A N 1
ATOM 1823 C CA . PRO A 1 219 ? 6.549 -1.379 12.655 1.00 73.94 219 PRO A CA 1
ATOM 1824 C C . PRO A 1 219 ? 5.266 -0.557 12.855 1.00 73.94 219 PRO A C 1
ATOM 1826 O O . PRO A 1 219 ? 4.286 -0.669 12.118 1.00 73.94 219 PRO A O 1
ATOM 1829 N N . THR A 1 220 ? 5.227 0.224 13.934 1.00 79.88 220 THR A N 1
ATOM 1830 C CA . THR A 1 220 ? 4.005 0.910 14.372 1.00 79.88 220 THR A CA 1
ATOM 1831 C C . THR A 1 220 ? 3.580 2.026 13.425 1.00 79.88 220 THR A C 1
ATOM 1833 O O . THR A 1 220 ? 2.386 2.301 13.349 1.00 79.88 220 THR A O 1
ATOM 1836 N N . SER A 1 221 ? 4.507 2.660 12.698 1.00 85.50 221 SER A N 1
ATOM 1837 C CA . SER A 1 221 ? 4.167 3.728 11.747 1.00 85.50 221 SER A CA 1
ATOM 1838 C C . SER A 1 221 ? 3.323 3.195 10.588 1.00 85.50 221 SER A C 1
ATOM 1840 O O . SER A 1 221 ? 2.279 3.763 10.269 1.00 85.50 221 SER A O 1
ATOM 1842 N N . GLU A 1 222 ? 3.711 2.038 10.049 1.00 89.19 222 GLU A N 1
ATOM 1843 C CA . GLU A 1 222 ? 3.016 1.331 8.978 1.00 89.19 222 GLU A CA 1
ATOM 1844 C C . GLU A 1 222 ? 1.585 0.958 9.389 1.00 89.19 222 GLU A C 1
ATOM 1846 O O . GLU A 1 222 ? 0.634 1.280 8.677 1.00 89.19 222 GLU A O 1
ATOM 1851 N N . LEU A 1 223 ? 1.403 0.366 10.575 1.00 90.50 223 LEU A N 1
ATOM 1852 C CA . LEU A 1 223 ? 0.081 -0.034 11.077 1.00 90.50 223 LEU A CA 1
ATOM 1853 C C . LEU A 1 223 ? -0.870 1.151 11.266 1.00 90.50 223 LEU A C 1
ATOM 1855 O O . LEU A 1 223 ? -2.057 1.059 10.950 1.00 90.50 223 LEU A O 1
ATOM 1859 N N . LYS A 1 224 ? -0.357 2.288 11.747 1.00 92.00 224 LYS A N 1
ATOM 1860 C CA . LYS A 1 224 ? -1.166 3.494 11.975 1.00 92.00 224 LYS A CA 1
ATOM 1861 C C . LYS A 1 224 ? -1.824 4.010 10.698 1.00 92.00 224 LYS A C 1
ATOM 1863 O O . LYS A 1 224 ? -2.861 4.664 10.786 1.00 92.00 224 LYS A O 1
ATOM 1868 N N . THR A 1 225 ? -1.269 3.709 9.522 1.00 93.69 225 THR A N 1
ATOM 1869 C CA . THR A 1 225 ? -1.829 4.139 8.232 1.00 93.69 225 THR A CA 1
ATOM 1870 C C . THR A 1 225 ? -3.233 3.597 7.963 1.00 93.69 225 THR A C 1
ATOM 1872 O O . THR A 1 225 ? -3.969 4.215 7.190 1.00 93.69 225 THR A O 1
ATOM 1875 N N . PHE A 1 226 ? -3.651 2.527 8.653 1.00 95.44 226 PHE A N 1
ATOM 1876 C CA . PHE A 1 226 ? -4.995 1.965 8.519 1.00 95.44 226 PHE A CA 1
ATOM 1877 C C . PHE A 1 226 ? -6.112 2.955 8.830 1.00 95.44 226 PHE A C 1
ATOM 1879 O O . PHE A 1 226 ? -7.216 2.792 8.324 1.00 95.44 226 PHE A O 1
ATOM 1886 N N . GLY A 1 227 ? -5.848 3.994 9.629 1.00 93.94 227 GLY A N 1
ATOM 1887 C CA . GLY A 1 227 ? -6.843 5.034 9.883 1.00 93.94 227 GLY A CA 1
ATOM 1888 C C . GLY A 1 227 ? -7.418 5.615 8.593 1.00 93.94 227 GLY A C 1
ATOM 1889 O O . GLY A 1 227 ? -8.631 5.717 8.470 1.00 93.94 227 GLY A O 1
ATOM 1890 N N . LEU A 1 228 ? -6.571 5.849 7.583 1.00 93.06 228 LEU A N 1
ATOM 1891 C CA . LEU A 1 228 ? -6.997 6.338 6.265 1.00 93.06 228 LEU A CA 1
ATOM 1892 C C . LEU A 1 228 ? -7.772 5.291 5.452 1.00 93.06 228 LEU A C 1
ATOM 1894 O O . LEU A 1 228 ? -8.642 5.630 4.657 1.00 93.06 228 LEU A O 1
ATOM 1898 N N . TRP A 1 229 ? -7.458 4.007 5.627 1.00 95.38 229 TRP A N 1
ATOM 1899 C CA . TRP A 1 229 ? -8.194 2.922 4.974 1.00 95.38 229 TRP A CA 1
ATOM 1900 C C . TRP A 1 229 ? -9.591 2.800 5.574 1.00 95.38 229 TRP A C 1
ATOM 1902 O O . TRP A 1 229 ? -10.578 2.691 4.850 1.00 95.38 229 TRP A O 1
ATOM 1912 N N . PHE A 1 230 ? -9.670 2.870 6.900 1.00 95.50 230 PHE A N 1
ATOM 1913 C CA . PHE A 1 230 ? -10.906 2.814 7.659 1.00 95.50 230 PHE A CA 1
ATOM 1914 C C . PHE A 1 230 ? -11.826 3.996 7.327 1.00 95.50 230 PHE A C 1
ATOM 1916 O O . PHE A 1 230 ? -13.004 3.789 7.039 1.00 95.50 230 PHE A O 1
ATOM 1923 N N . THR A 1 231 ? -11.292 5.221 7.287 1.00 94.25 231 THR A N 1
ATOM 1924 C CA . THR A 1 231 ? -12.078 6.434 7.001 1.00 94.25 231 THR A CA 1
ATOM 1925 C C . THR A 1 231 ? -12.501 6.569 5.542 1.00 94.25 231 THR A C 1
ATOM 1927 O O . THR A 1 231 ? -13.424 7.332 5.260 1.00 94.25 231 THR A O 1
ATOM 1930 N N . SER A 1 232 ? -11.914 5.790 4.624 1.00 92.62 232 SER A N 1
ATOM 1931 C CA . SER A 1 232 ? -12.361 5.742 3.224 1.00 92.62 232 SER A CA 1
ATOM 1932 C C . SER A 1 232 ? -13.813 5.267 3.067 1.00 92.62 232 SER A C 1
ATOM 1934 O O . SER A 1 232 ? -14.461 5.565 2.062 1.00 92.62 232 SER A O 1
ATOM 1936 N N . GLY A 1 233 ? -14.319 4.495 4.038 1.00 92.06 233 GLY A N 1
ATOM 1937 C CA . GLY A 1 233 ? -15.670 3.934 4.034 1.00 92.06 233 GLY A CA 1
ATOM 1938 C C . GLY A 1 233 ? -15.967 2.956 2.895 1.00 92.06 233 GLY A C 1
ATOM 1939 O O . GLY A 1 233 ? -17.131 2.683 2.615 1.00 92.06 233 GLY A O 1
ATOM 1940 N N . LYS A 1 234 ? -14.932 2.443 2.214 1.00 92.88 234 LYS A N 1
ATOM 1941 C CA . LYS A 1 234 ? -15.083 1.511 1.084 1.00 92.88 234 LYS A CA 1
ATOM 1942 C C . LYS A 1 234 ? -15.205 0.047 1.507 1.00 92.88 234 LYS A C 1
ATOM 1944 O O . LYS A 1 234 ? -15.768 -0.751 0.769 1.00 92.88 234 LYS A O 1
ATOM 1949 N N . PHE A 1 235 ? -14.677 -0.307 2.674 1.00 94.50 235 PHE A N 1
ATOM 1950 C CA . PHE A 1 235 ? -14.687 -1.677 3.182 1.00 94.50 235 PHE A CA 1
ATOM 1951 C C . PHE A 1 235 ? -15.947 -1.982 3.998 1.00 94.50 235 PHE A C 1
ATOM 1953 O O . PHE A 1 235 ? -16.567 -1.084 4.567 1.00 94.50 235 PHE A O 1
ATOM 1960 N N . GLU A 1 236 ? -16.287 -3.268 4.128 1.00 95.06 236 GLU A N 1
ATOM 1961 C CA . GLU A 1 236 ? -17.358 -3.699 5.029 1.00 95.06 236 GLU A CA 1
ATOM 1962 C C . GLU A 1 236 ? -17.050 -3.270 6.474 1.00 95.06 236 GLU A C 1
ATOM 1964 O O . GLU A 1 236 ? -15.985 -3.579 7.014 1.00 95.06 236 GLU A O 1
ATOM 1969 N N . ASN A 1 237 ? -18.008 -2.601 7.122 1.00 94.44 237 ASN A N 1
ATOM 1970 C CA . ASN A 1 237 ? -17.835 -2.027 8.459 1.00 94.44 237 ASN A CA 1
ATOM 1971 C C . ASN A 1 237 ? -17.346 -3.045 9.503 1.00 94.44 237 ASN A C 1
ATOM 1973 O O . ASN A 1 237 ? -16.484 -2.713 10.313 1.00 94.44 237 ASN A O 1
ATOM 1977 N N . LYS A 1 238 ? -17.842 -4.292 9.479 1.00 92.69 238 LYS A N 1
ATOM 1978 C CA . LYS A 1 238 ? -17.411 -5.326 10.436 1.00 92.69 238 LYS A CA 1
ATOM 1979 C C . LYS A 1 238 ? -15.943 -5.694 10.262 1.00 92.69 238 LYS A C 1
ATOM 1981 O O . LYS A 1 238 ? -15.206 -5.723 11.246 1.00 92.69 238 LYS A O 1
ATOM 1986 N N . TRP A 1 239 ? -15.521 -5.945 9.023 1.00 96.00 239 TRP A N 1
ATOM 1987 C CA . TRP A 1 239 ? -14.123 -6.231 8.713 1.00 96.00 239 TRP A CA 1
ATOM 1988 C C . TRP A 1 239 ? -13.236 -5.038 9.075 1.00 96.00 239 TRP A C 1
ATOM 1990 O O . TRP A 1 239 ? -12.272 -5.187 9.823 1.00 96.00 239 TRP A O 1
ATOM 2000 N N . ALA A 1 240 ? -13.604 -3.836 8.626 1.00 96.56 240 ALA A N 1
ATOM 2001 C CA . ALA A 1 240 ? -12.807 -2.632 8.828 1.00 96.56 240 ALA A CA 1
ATOM 2002 C C . ALA A 1 240 ? -12.625 -2.312 10.321 1.00 96.56 240 ALA A C 1
ATOM 2004 O O . ALA A 1 240 ? -11.517 -2.014 10.765 1.00 96.56 240 ALA A O 1
ATOM 2005 N N . SER A 1 241 ? -13.680 -2.436 11.132 1.00 95.12 241 SER A N 1
ATOM 2006 C CA . SER A 1 241 ? -13.572 -2.241 12.579 1.00 95.12 241 SER A CA 1
ATOM 2007 C C . SER A 1 241 ? -12.779 -3.343 13.277 1.00 95.12 241 SER A C 1
ATOM 2009 O O . SER A 1 241 ? -12.064 -3.043 14.231 1.00 95.12 241 SER A O 1
ATOM 2011 N N . ALA A 1 242 ? -12.845 -4.594 12.809 1.00 95.19 242 ALA A N 1
ATOM 2012 C CA . ALA A 1 242 ? -11.996 -5.665 13.329 1.00 95.19 242 ALA A CA 1
ATOM 2013 C C . ALA A 1 242 ? -10.509 -5.349 13.121 1.00 95.19 242 ALA A C 1
ATOM 2015 O O . ALA A 1 242 ? -9.737 -5.390 14.078 1.00 95.19 242 ALA A O 1
ATOM 2016 N N . GLN A 1 243 ? -10.132 -4.933 11.913 1.00 95.75 243 GLN A N 1
ATOM 2017 C CA . GLN A 1 243 ? -8.755 -4.548 11.601 1.00 95.75 243 GLN A CA 1
ATOM 2018 C C . GLN A 1 243 ? -8.302 -3.303 12.378 1.00 95.75 243 GLN A C 1
ATOM 2020 O O . GLN A 1 243 ? -7.191 -3.276 12.908 1.00 95.75 243 GLN A O 1
ATOM 2025 N N . LEU A 1 244 ? -9.175 -2.299 12.538 1.00 95.94 244 LEU A N 1
ATOM 2026 C CA . LEU A 1 244 ? -8.879 -1.119 13.355 1.00 95.94 244 LEU A CA 1
ATOM 2027 C C . LEU A 1 244 ? -8.596 -1.494 14.819 1.00 95.94 244 LEU A C 1
ATOM 2029 O O . LEU A 1 244 ? -7.678 -0.941 15.425 1.00 95.94 244 LEU A O 1
ATOM 2033 N N . MET A 1 245 ? -9.343 -2.445 15.393 1.00 94.31 245 MET A N 1
ATOM 2034 C CA . MET A 1 245 ? -9.064 -2.939 16.745 1.00 94.31 245 MET A CA 1
ATOM 2035 C C . MET A 1 245 ? -7.679 -3.583 16.843 1.00 94.31 245 MET A C 1
ATOM 2037 O O . MET A 1 245 ? -6.982 -3.343 17.827 1.00 94.31 245 MET A O 1
ATOM 2041 N N . GLU A 1 246 ? -7.270 -4.382 15.854 1.00 93.69 246 GLU A N 1
ATOM 2042 C CA . GLU A 1 246 ? -5.935 -4.997 15.837 1.00 93.69 246 GLU A CA 1
ATOM 2043 C C . GLU A 1 246 ? -4.829 -3.939 15.789 1.00 93.69 246 GLU A C 1
ATOM 2045 O O . GLU A 1 246 ? -3.900 -3.984 16.598 1.00 93.69 246 GLU A O 1
ATOM 2050 N N . VAL A 1 247 ? -4.984 -2.920 14.939 1.00 93.12 247 VAL A N 1
ATOM 2051 C CA . VAL A 1 247 ? -4.065 -1.772 14.890 1.00 93.12 247 VAL A CA 1
ATOM 2052 C C . VAL A 1 247 ? -3.981 -1.099 16.252 1.00 93.12 247 VAL A C 1
ATOM 2054 O O . VAL A 1 247 ? -2.904 -1.033 16.836 1.00 93.12 247 VAL A O 1
ATOM 2057 N N . LEU A 1 248 ? -5.112 -0.678 16.823 1.00 92.00 248 LEU A N 1
ATOM 2058 C CA . LEU A 1 248 ? -5.138 0.023 18.108 1.00 92.00 248 LEU A CA 1
ATOM 2059 C C . LEU A 1 248 ? -4.558 -0.817 19.259 1.00 92.00 248 LEU A C 1
ATOM 2061 O O . LEU A 1 248 ? -3.957 -0.264 20.182 1.00 92.00 248 LEU A O 1
ATOM 2065 N N . LYS A 1 249 ? -4.689 -2.149 19.226 1.00 90.56 249 LYS A N 1
ATOM 2066 C CA . LYS A 1 249 ? -4.051 -3.034 20.212 1.00 90.56 249 LYS A CA 1
ATOM 2067 C C . LYS A 1 249 ? -2.528 -3.013 20.094 1.00 90.56 249 LYS A C 1
ATOM 2069 O O . LYS A 1 249 ? -1.879 -2.940 21.142 1.00 90.56 249 LYS A O 1
ATOM 2074 N N . LEU A 1 250 ? -2.003 -3.068 18.867 1.00 88.75 250 LEU A N 1
ATOM 2075 C CA . LEU A 1 250 ? -0.575 -3.168 18.552 1.00 88.75 250 LEU A CA 1
ATOM 2076 C C . LEU A 1 250 ? 0.155 -1.820 18.649 1.00 88.75 250 LEU A C 1
ATOM 2078 O O . LEU A 1 250 ? 1.177 -1.724 19.321 1.00 88.75 250 LEU A O 1
ATOM 2082 N N . SER A 1 251 ? -0.363 -0.771 18.007 1.00 87.50 251 SER A N 1
ATOM 2083 C CA . SER A 1 251 ? 0.287 0.545 17.912 1.00 87.50 251 SER A CA 1
ATOM 2084 C C . SER A 1 251 ? -0.140 1.534 18.999 1.00 87.50 251 SER A C 1
ATOM 2086 O O . SER A 1 251 ? 0.529 2.556 19.164 1.00 87.50 251 SER A O 1
ATOM 2088 N N . LYS A 1 252 ? -1.242 1.264 19.722 1.00 87.44 252 LYS A N 1
ATOM 2089 C CA . LYS A 1 252 ? -1.866 2.165 20.723 1.00 87.44 252 LYS A CA 1
ATOM 2090 C C . LYS A 1 252 ? -2.258 3.546 20.186 1.00 87.44 252 LYS A C 1
ATOM 2092 O O . LYS A 1 252 ? -2.464 4.478 20.963 1.00 87.44 252 LYS A O 1
ATOM 2097 N N . ASP A 1 253 ? -2.308 3.687 18.869 1.00 87.50 253 ASP A N 1
ATOM 2098 C CA . ASP A 1 253 ? -2.467 4.956 18.167 1.00 87.50 253 ASP A CA 1
ATOM 2099 C C . ASP A 1 253 ? -2.820 4.683 16.699 1.00 87.50 253 ASP A C 1
ATOM 2101 O O . ASP A 1 253 ? -2.558 3.590 16.191 1.00 87.50 253 ASP A O 1
ATOM 2105 N N . VAL A 1 254 ? -3.386 5.662 16.002 1.00 90.31 254 VAL A N 1
ATOM 2106 C CA . VAL A 1 254 ? -3.769 5.542 14.590 1.00 90.31 254 VAL A CA 1
ATOM 2107 C C . VAL A 1 254 ? -3.586 6.889 13.892 1.00 90.31 254 VAL A C 1
ATOM 2109 O O . VAL A 1 254 ? -3.719 7.942 14.513 1.00 90.31 254 VAL A O 1
ATOM 2112 N N . ASN A 1 255 ? -3.252 6.873 12.602 1.00 87.56 255 ASN A N 1
ATOM 2113 C CA . ASN A 1 255 ? -3.234 8.100 11.813 1.00 87.56 255 ASN A CA 1
ATOM 2114 C C . ASN A 1 255 ? -4.668 8.571 11.565 1.00 87.56 255 ASN A C 1
ATOM 2116 O O . ASN A 1 255 ? -5.590 7.763 11.519 1.00 87.56 255 ASN A O 1
ATOM 2120 N N . ASP A 1 256 ? -4.835 9.874 11.355 1.00 84.69 256 ASP A N 1
ATOM 2121 C CA . ASP A 1 256 ? -6.142 10.470 11.063 1.00 84.69 256 ASP A CA 1
ATOM 2122 C C . ASP A 1 256 ? -7.206 10.195 12.152 1.00 84.69 256 ASP A C 1
ATOM 2124 O O . ASP A 1 256 ? -8.389 9.990 11.884 1.00 84.69 256 ASP A O 1
ATOM 2128 N N . ASP A 1 257 ? -6.752 10.170 13.407 1.00 86.12 257 ASP A N 1
ATOM 2129 C CA . ASP A 1 257 ? -7.502 9.782 14.605 1.00 86.12 257 ASP A CA 1
ATOM 2130 C C . ASP A 1 257 ? -8.849 10.508 14.782 1.00 86.12 257 ASP A C 1
ATOM 2132 O O . ASP A 1 257 ? -9.844 9.881 15.154 1.00 86.12 257 ASP A O 1
ATOM 2136 N N . ARG A 1 258 ? -8.918 11.800 14.445 1.00 88.94 258 ARG A N 1
ATOM 2137 C CA . ARG A 1 258 ? -10.175 12.568 14.413 1.00 88.94 258 ARG A CA 1
ATOM 2138 C C . ARG A 1 258 ? -11.175 12.009 13.410 1.00 88.94 258 ARG A C 1
ATOM 2140 O O . ARG A 1 258 ? -12.305 11.707 13.780 1.00 88.94 258 ARG A O 1
ATOM 2147 N N . ASN A 1 259 ? -10.766 11.824 12.156 1.00 91.31 259 ASN A N 1
ATOM 2148 C CA . ASN A 1 259 ? -11.657 11.290 11.128 1.00 91.31 259 ASN A CA 1
ATOM 2149 C C . ASN A 1 259 ? -12.048 9.841 11.430 1.00 91.31 259 ASN A C 1
ATOM 2151 O O . ASN A 1 259 ? -13.190 9.462 11.171 1.00 91.31 259 ASN A O 1
ATOM 2155 N N . VAL A 1 260 ? -11.146 9.047 12.020 1.00 93.62 260 VAL A N 1
ATOM 2156 C CA . VAL A 1 260 ? -11.457 7.696 12.511 1.00 93.62 260 VAL A CA 1
ATOM 2157 C C . VAL A 1 260 ? -12.594 7.753 13.527 1.00 93.62 260 VAL A C 1
ATOM 2159 O O . VAL A 1 260 ? -13.547 6.983 13.419 1.00 93.62 260 VAL A O 1
ATOM 2162 N N . LEU A 1 261 ? -12.539 8.680 14.483 1.00 92.38 261 LEU A N 1
ATOM 2163 C CA . LEU A 1 261 ? -13.574 8.828 15.501 1.00 92.38 261 LEU A CA 1
ATOM 2164 C C . LEU A 1 261 ? -14.912 9.313 14.914 1.00 92.38 261 LEU A C 1
ATOM 2166 O O . LEU A 1 261 ? -15.953 8.724 15.209 1.00 92.38 261 LEU A O 1
ATOM 2170 N N . CYS A 1 262 ? -14.888 10.301 14.017 1.00 92.44 262 CYS A N 1
ATOM 2171 C CA . CYS A 1 262 ? -16.080 10.763 13.298 1.00 92.44 262 CYS A CA 1
ATOM 2172 C C . CYS A 1 262 ? -16.693 9.662 12.415 1.00 92.44 262 CYS A C 1
ATOM 2174 O O . CYS A 1 262 ? -17.912 9.573 12.272 1.00 92.44 262 CYS A O 1
ATOM 2176 N N . TYR A 1 263 ? -15.872 8.810 11.794 1.00 94.12 263 TYR A N 1
ATOM 2177 C CA . TYR A 1 263 ? -16.372 7.686 11.002 1.00 94.12 263 TYR A CA 1
ATOM 2178 C C . TYR A 1 263 ? -16.932 6.568 11.893 1.00 94.12 263 TYR A C 1
ATOM 2180 O O . TYR A 1 263 ? -17.998 6.034 11.588 1.00 94.12 263 TYR A O 1
ATOM 2188 N N . LEU A 1 264 ? -16.289 6.274 13.033 1.00 94.50 264 LEU A N 1
ATOM 2189 C CA . LEU A 1 264 ? -16.815 5.354 14.050 1.00 94.50 264 LEU A CA 1
ATOM 2190 C C . LEU A 1 264 ? -18.194 5.788 14.547 1.00 94.50 264 LEU A C 1
ATOM 2192 O O . LEU A 1 264 ? -19.077 4.944 14.668 1.00 94.50 264 LEU A O 1
ATOM 2196 N N . GLU A 1 265 ? -18.396 7.083 14.794 1.00 94.50 265 GLU A N 1
ATOM 2197 C CA . GLU A 1 265 ? -19.700 7.644 15.157 1.00 94.50 265 GLU A CA 1
ATOM 2198 C C . GLU A 1 265 ? -20.765 7.320 14.102 1.00 94.50 265 GLU A C 1
ATOM 2200 O O . GLU A 1 265 ? -21.822 6.786 14.440 1.00 94.50 265 GLU A O 1
ATOM 2205 N N . LYS A 1 266 ? -20.471 7.571 12.820 1.00 94.38 266 LYS A N 1
ATOM 2206 C CA . LYS A 1 266 ? -21.411 7.324 11.713 1.00 94.38 266 LYS A CA 1
ATOM 2207 C C . LYS A 1 266 ? -21.852 5.865 11.625 1.00 94.38 266 LYS A C 1
ATOM 2209 O O . LYS A 1 266 ? -23.012 5.593 11.319 1.00 94.38 266 LYS A O 1
ATOM 2214 N N . ILE A 1 267 ? -20.942 4.925 11.881 1.00 94.56 267 ILE A N 1
ATOM 2215 C CA . ILE A 1 267 ? -21.223 3.486 11.772 1.00 94.56 267 ILE A CA 1
ATOM 2216 C C . ILE A 1 267 ? -21.649 2.849 13.103 1.00 94.56 267 ILE A C 1
ATOM 2218 O O . ILE A 1 267 ? -22.086 1.696 13.104 1.00 94.56 267 ILE A O 1
ATOM 2222 N N . ALA A 1 268 ? -21.591 3.583 14.221 1.00 92.56 268 ALA A N 1
ATOM 2223 C CA . ALA A 1 268 ? -21.868 3.065 15.562 1.00 92.56 268 ALA A CA 1
ATOM 2224 C C . ALA A 1 268 ? -23.265 2.453 15.691 1.00 92.56 268 ALA A C 1
ATOM 2226 O O . ALA A 1 268 ? -23.430 1.457 16.383 1.00 92.56 268 ALA A O 1
ATOM 2227 N N . PHE A 1 269 ? -24.268 2.995 14.995 1.00 91.69 269 PHE A N 1
ATOM 2228 C CA . PHE A 1 269 ? -25.617 2.422 15.011 1.00 91.69 269 PHE A CA 1
ATOM 2229 C C . PHE A 1 269 ? -25.673 1.028 14.365 1.00 91.69 269 PHE A C 1
ATOM 2231 O O . PHE A 1 269 ? -26.440 0.171 14.794 1.00 91.69 269 PHE A O 1
ATOM 2238 N N . SER A 1 270 ? -24.843 0.788 13.347 1.00 91.94 270 SER A N 1
ATOM 2239 C CA . SER A 1 270 ? -24.807 -0.489 12.623 1.00 91.94 270 SER A CA 1
ATOM 2240 C C . SER A 1 270 ? -23.944 -1.541 13.323 1.00 91.94 270 SER A C 1
ATOM 2242 O O . SER A 1 270 ? -24.231 -2.733 13.229 1.00 91.94 270 SER A O 1
ATOM 2244 N N . ILE A 1 271 ? -22.881 -1.110 14.008 1.00 92.06 271 ILE A N 1
ATOM 2245 C CA . ILE A 1 271 ? -21.900 -1.981 14.674 1.00 92.06 271 ILE A CA 1
ATOM 2246 C C . ILE A 1 271 ? -21.541 -1.465 16.085 1.00 92.06 271 ILE A C 1
ATOM 2248 O O . ILE A 1 271 ? -20.385 -1.139 16.371 1.00 92.06 271 ILE A O 1
ATOM 2252 N N . PRO A 1 272 ? -22.522 -1.363 17.003 1.00 92.81 272 PRO A N 1
ATOM 2253 C CA . PRO A 1 272 ? -22.328 -0.684 18.287 1.00 92.81 272 PRO A CA 1
ATOM 2254 C C . PRO A 1 272 ? -21.287 -1.379 19.172 1.00 92.81 272 PRO A C 1
ATOM 2256 O O . PRO A 1 272 ? -20.530 -0.721 19.886 1.00 92.81 272 PRO A O 1
ATOM 2259 N N . ARG A 1 273 ? -21.192 -2.710 19.082 1.00 93.31 273 ARG A N 1
ATOM 2260 C CA . ARG A 1 273 ? -20.243 -3.515 19.857 1.00 93.31 273 ARG A CA 1
ATOM 2261 C C . ARG A 1 273 ? -18.794 -3.262 19.449 1.00 93.31 273 ARG A C 1
ATOM 2263 O O . ARG A 1 273 ? -17.909 -3.184 20.298 1.00 93.31 273 ARG A O 1
ATOM 2270 N N . GLU A 1 274 ? -18.528 -3.186 18.155 1.00 94.00 274 GLU A N 1
ATOM 2271 C CA . GLU A 1 274 ? -17.203 -2.909 17.615 1.00 94.00 274 GLU A CA 1
ATOM 2272 C C . GLU A 1 274 ? -16.827 -1.444 17.860 1.00 94.00 274 GLU A C 1
ATOM 2274 O O . GLU A 1 274 ? -15.717 -1.166 18.314 1.00 94.00 274 GLU A O 1
ATOM 2279 N N . ALA A 1 275 ? -17.773 -0.519 17.664 1.00 93.75 275 ALA A N 1
ATOM 2280 C CA . ALA A 1 275 ? -17.553 0.908 17.872 1.00 93.75 275 ALA A CA 1
ATOM 2281 C C . ALA A 1 275 ? -17.131 1.233 19.315 1.00 93.75 275 ALA A C 1
ATOM 2283 O O . ALA A 1 275 ? -16.145 1.947 19.518 1.00 93.75 275 ALA A O 1
ATOM 2284 N N . ILE A 1 276 ? -17.806 0.659 20.323 1.00 94.00 276 ILE A N 1
ATOM 2285 C CA . ILE A 1 276 ? -17.451 0.905 21.728 1.00 94.00 276 ILE A CA 1
ATOM 2286 C C . ILE A 1 276 ? -16.079 0.335 22.099 1.00 94.00 276 ILE A C 1
ATOM 2288 O O . ILE A 1 276 ? -15.330 0.950 22.860 1.00 94.00 276 ILE A O 1
ATOM 2292 N N . LYS A 1 277 ? -15.712 -0.820 21.533 1.00 94.00 277 LYS A N 1
ATOM 2293 C CA . LYS A 1 277 ? -14.394 -1.430 21.752 1.00 94.00 277 LYS A CA 1
ATOM 2294 C C . LYS A 1 277 ? -13.282 -0.586 21.137 1.00 94.00 277 LYS A C 1
ATOM 2296 O O . LYS A 1 277 ? -12.285 -0.335 21.813 1.00 94.00 277 LYS A O 1
ATOM 2301 N N . CYS A 1 278 ? -13.464 -0.110 19.904 1.00 93.94 278 CYS A N 1
ATOM 2302 C CA . CYS A 1 278 ? -12.532 0.814 19.259 1.00 93.94 278 CYS A CA 1
ATOM 2303 C C . CYS A 1 278 ? -12.371 2.099 20.078 1.00 93.94 278 CYS A C 1
ATOM 2305 O O . CYS A 1 278 ? -11.242 2.484 20.373 1.00 93.94 278 CYS A O 1
ATOM 2307 N N . LEU A 1 279 ? -13.477 2.713 20.518 1.00 92.75 279 LEU A N 1
ATOM 2308 C CA . LEU A 1 279 ? -13.432 3.910 21.362 1.00 92.75 279 LEU A CA 1
ATOM 2309 C C . LEU A 1 279 ? -12.679 3.653 22.674 1.00 92.75 279 LEU A C 1
ATOM 2311 O O . LEU A 1 279 ? -11.874 4.479 23.094 1.00 92.75 279 LEU A O 1
ATOM 2315 N N . GLY A 1 280 ? -12.895 2.493 23.299 1.00 91.38 280 GLY A N 1
ATOM 2316 C CA . GLY A 1 280 ? -12.172 2.098 24.504 1.00 91.38 280 GLY A CA 1
ATOM 2317 C C . GLY A 1 280 ? -10.662 1.998 24.288 1.00 91.38 280 GLY A C 1
ATOM 2318 O O . GLY A 1 280 ? -9.900 2.505 25.106 1.00 91.38 280 GLY A O 1
ATOM 2319 N N . LEU A 1 281 ? -10.228 1.400 23.175 1.00 92.38 281 LEU A N 1
ATOM 2320 C CA . LEU A 1 281 ? -8.808 1.304 22.823 1.00 92.38 281 LEU A CA 1
ATOM 2321 C C . LEU A 1 281 ? -8.200 2.673 22.488 1.00 92.38 281 LEU A C 1
ATOM 2323 O O . LEU A 1 281 ? -7.090 2.965 22.926 1.00 92.38 281 LEU A O 1
ATOM 2327 N N . ILE A 1 282 ? -8.934 3.527 21.769 1.00 90.44 282 ILE A N 1
ATOM 2328 C CA . ILE A 1 282 ? -8.534 4.914 21.486 1.00 90.44 282 ILE A CA 1
ATOM 2329 C C . ILE A 1 282 ? -8.364 5.696 22.792 1.00 90.44 282 ILE A C 1
ATOM 2331 O O . ILE A 1 282 ? -7.378 6.413 22.961 1.00 90.44 282 ILE A O 1
ATOM 2335 N N . ALA A 1 283 ? -9.284 5.522 23.744 1.00 87.12 283 ALA A N 1
ATOM 2336 C CA . ALA A 1 283 ? -9.234 6.179 25.044 1.00 87.12 283 ALA A CA 1
ATOM 2337 C C . ALA A 1 283 ? -8.034 5.752 25.898 1.00 87.12 283 ALA A C 1
ATOM 2339 O O . ALA A 1 283 ? -7.599 6.518 26.758 1.00 87.12 283 ALA A O 1
ATOM 2340 N N . ASP A 1 284 ? -7.506 4.549 25.675 1.00 85.56 284 ASP A N 1
ATOM 2341 C CA . ASP A 1 284 ? -6.300 4.027 26.325 1.00 85.56 284 ASP A CA 1
ATOM 2342 C C . ASP A 1 284 ? -5.003 4.387 25.577 1.00 85.56 284 ASP A C 1
ATOM 2344 O O . ASP A 1 284 ? -3.909 4.131 26.083 1.00 85.56 284 ASP A O 1
ATOM 2348 N N . GLY A 1 285 ? -5.114 4.992 24.392 1.00 81.94 285 GLY A N 1
ATOM 2349 C CA . GLY A 1 285 ? -3.987 5.416 23.569 1.00 81.94 285 GLY A CA 1
ATOM 2350 C C . GLY A 1 285 ? -3.254 6.649 24.103 1.00 81.94 285 GLY A C 1
ATOM 2351 O O . GLY A 1 285 ? -3.753 7.419 24.926 1.00 81.94 285 GLY A O 1
ATOM 2352 N N . SER A 1 286 ? -2.048 6.886 23.588 1.00 71.50 286 SER A N 1
ATOM 2353 C CA . SER A 1 286 ? -1.168 7.977 24.044 1.00 71.50 286 SER A CA 1
ATOM 2354 C C . SER A 1 286 ? -1.731 9.382 23.780 1.00 71.50 286 SER A C 1
ATOM 2356 O O . SER A 1 286 ? -1.450 10.317 24.532 1.00 71.50 286 SER A O 1
ATOM 2358 N N . ARG A 1 287 ? -2.560 9.537 22.739 1.00 71.62 287 ARG A N 1
ATOM 2359 C CA . ARG A 1 287 ? -3.200 10.805 22.337 1.00 71.62 287 ARG A CA 1
ATOM 2360 C C . ARG A 1 287 ? -4.632 10.975 22.840 1.00 71.62 287 ARG A C 1
ATOM 2362 O O . ARG A 1 287 ? -5.242 12.015 22.586 1.00 71.62 287 ARG A O 1
ATOM 2369 N N . ALA A 1 288 ? -5.137 10.012 23.611 1.00 74.38 288 ALA A N 1
ATOM 2370 C CA . ALA A 1 288 ? -6.516 9.958 24.089 1.00 74.38 288 ALA A CA 1
ATOM 2371 C C . ALA A 1 288 ? -7.013 11.284 24.676 1.00 74.38 288 ALA A C 1
ATOM 2373 O O . ALA A 1 288 ? -8.123 11.716 24.386 1.00 74.38 288 ALA A O 1
ATOM 2374 N N . LYS A 1 289 ? -6.172 11.964 25.465 1.00 73.94 289 LYS A N 1
ATOM 2375 C CA . LYS A 1 289 ? -6.554 13.211 26.136 1.00 73.94 289 LYS A CA 1
ATOM 2376 C C . LYS A 1 289 ? -6.911 14.342 25.187 1.00 73.94 289 LYS A C 1
ATOM 2378 O O . LYS A 1 289 ? -7.878 15.055 25.434 1.00 73.94 289 LYS A O 1
ATOM 2383 N N . TRP A 1 290 ? -6.142 14.508 24.119 1.00 71.31 290 TRP A N 1
ATOM 2384 C CA . TRP A 1 290 ? -6.387 15.564 23.142 1.00 71.31 290 TRP A CA 1
ATOM 2385 C C . TRP A 1 290 ? -7.564 15.218 22.239 1.00 71.31 290 TRP A C 1
ATOM 2387 O O . TRP A 1 290 ? -8.390 16.081 21.957 1.00 71.31 290 TRP A O 1
ATOM 2397 N N . LEU A 1 291 ? -7.657 13.953 21.830 1.00 78.50 291 LEU A N 1
ATOM 2398 C CA . LEU A 1 291 ? -8.692 13.493 20.917 1.00 78.50 291 LEU A CA 1
ATOM 2399 C C . LEU A 1 291 ? -10.077 13.469 21.572 1.00 78.50 291 LEU A C 1
ATOM 2401 O O . LEU A 1 291 ? -11.013 14.024 21.015 1.00 78.50 291 LEU A O 1
ATOM 2405 N N . ILE A 1 292 ? -10.202 12.907 22.779 1.00 76.88 292 ILE A N 1
ATOM 2406 C CA . ILE A 1 292 ? -11.488 12.836 23.495 1.00 76.88 292 ILE A CA 1
ATOM 2407 C C . ILE A 1 292 ? -11.997 14.231 23.865 1.00 76.88 292 ILE A C 1
ATOM 2409 O O . ILE A 1 292 ? -13.203 14.464 23.855 1.00 76.88 292 ILE A O 1
ATOM 2413 N N . TYR A 1 293 ? -11.093 15.157 24.193 1.00 75.00 293 TYR A N 1
ATOM 2414 C CA . TYR A 1 293 ? -11.475 16.538 24.479 1.00 75.00 293 TYR A CA 1
ATOM 2415 C C . TYR A 1 293 ? -11.877 17.298 23.207 1.00 75.00 293 TYR A C 1
ATOM 2417 O O . TYR A 1 293 ? -12.831 18.065 23.233 1.00 75.00 293 TYR A O 1
ATOM 2425 N N . GLY A 1 294 ? -11.157 17.093 22.098 1.00 76.25 294 GLY A N 1
ATOM 2426 C CA . GLY A 1 294 ? -11.439 17.760 20.825 1.00 76.25 294 GLY A CA 1
ATOM 2427 C C . GLY A 1 294 ? -12.699 17.251 20.123 1.00 76.25 294 GLY A C 1
ATOM 2428 O O . GLY A 1 294 ? -13.434 18.050 19.561 1.00 76.25 294 GLY A O 1
ATOM 2429 N N . GLU A 1 295 ? -12.965 15.947 20.200 1.00 81.00 295 GLU A N 1
ATOM 2430 C CA . GLU A 1 295 ? -14.068 15.255 19.515 1.00 81.00 295 GLU A CA 1
ATOM 2431 C C . GLU A 1 295 ? -15.032 14.633 20.539 1.00 81.00 295 GLU A C 1
ATOM 2433 O O . GLU A 1 295 ? -15.387 13.443 20.530 1.00 81.00 295 GLU A O 1
ATOM 2438 N N . GLN A 1 296 ? -15.418 15.462 21.506 1.00 82.50 296 GLN A N 1
ATOM 2439 C CA . GLN A 1 296 ? -16.268 15.055 22.614 1.00 82.50 296 GLN A CA 1
ATOM 2440 C C . GLN A 1 296 ? -17.660 14.625 22.135 1.00 82.50 296 GLN A C 1
ATOM 2442 O O . GLN A 1 296 ? -18.217 13.664 22.665 1.00 82.50 296 GLN A O 1
ATOM 2447 N N . GLU A 1 297 ? -18.216 15.305 21.129 1.00 85.56 297 GLU A N 1
ATOM 2448 C CA . GLU A 1 297 ? -19.540 15.003 20.575 1.00 85.56 297 GLU A CA 1
ATOM 2449 C C . GLU A 1 297 ? -19.592 13.590 19.987 1.00 85.56 297 GLU A C 1
ATOM 2451 O O . GLU A 1 297 ? -20.432 12.792 20.410 1.00 85.56 297 GLU A O 1
ATOM 2456 N N . SER A 1 298 ? -18.626 13.227 19.139 1.00 87.31 298 SER A N 1
ATOM 2457 C CA . SER A 1 298 ? -18.539 11.889 18.547 1.00 87.31 298 SER A CA 1
ATOM 2458 C C . SER A 1 298 ? -18.363 10.800 19.600 1.00 87.31 298 SER A C 1
ATOM 2460 O O . SER A 1 298 ? -19.047 9.774 19.576 1.00 87.31 298 SER A O 1
ATOM 2462 N N . SER A 1 299 ? -17.514 11.048 20.602 1.00 87.81 299 SER A N 1
ATOM 2463 C CA . SER A 1 299 ? -17.334 10.127 21.730 1.00 87.81 299 SER A CA 1
ATOM 2464 C C . SER A 1 299 ? -18.646 9.911 22.499 1.00 87.81 299 SER A C 1
ATOM 2466 O O . SER A 1 299 ? -19.004 8.777 22.822 1.00 87.81 299 SER A O 1
ATOM 2468 N N . ARG A 1 300 ? -19.406 10.983 22.765 1.00 90.06 300 ARG A N 1
ATOM 2469 C CA . ARG A 1 300 ? -20.714 10.903 23.438 1.00 90.06 300 ARG A CA 1
ATOM 2470 C C . ARG A 1 300 ? -21.753 10.183 22.587 1.00 90.06 300 ARG A C 1
ATOM 2472 O O . ARG A 1 300 ? -22.536 9.412 23.143 1.00 90.06 300 ARG A O 1
ATOM 2479 N N . ALA A 1 301 ? -21.774 10.421 21.280 1.00 90.88 301 ALA A N 1
ATOM 2480 C CA . ALA A 1 301 ? -22.706 9.786 20.357 1.00 90.88 301 ALA A CA 1
ATOM 2481 C C . ALA A 1 301 ? -22.490 8.264 20.301 1.00 90.88 301 ALA A C 1
ATOM 2483 O O . ALA A 1 301 ? -23.452 7.503 20.441 1.00 90.88 301 ALA A O 1
ATOM 2484 N N . ILE A 1 302 ? -21.233 7.808 20.224 1.00 91.88 302 ILE A N 1
ATOM 2485 C CA . ILE A 1 302 ? -20.885 6.377 20.271 1.00 91.88 302 ILE A CA 1
ATOM 2486 C C . ILE A 1 302 ? -21.310 5.753 21.607 1.00 91.88 302 ILE A C 1
ATOM 2488 O O . ILE A 1 302 ? -21.951 4.699 21.623 1.00 91.88 302 ILE A O 1
ATOM 2492 N N . LEU A 1 303 ? -20.998 6.408 22.732 1.00 91.56 303 LEU A N 1
ATOM 2493 C CA . LEU A 1 303 ? -21.376 5.931 24.067 1.00 91.56 303 LEU A CA 1
ATOM 2494 C C . LEU A 1 303 ? -22.897 5.837 24.229 1.00 91.56 303 LEU A C 1
ATOM 2496 O O . LEU A 1 303 ? -23.404 4.820 24.695 1.00 91.56 303 LEU A O 1
ATOM 2500 N N . SER A 1 304 ? -23.629 6.862 23.790 1.00 91.38 304 SER A N 1
ATOM 2501 C CA . SER A 1 304 ? -25.096 6.904 23.862 1.00 91.38 304 SER A CA 1
ATOM 2502 C C . SER A 1 304 ? -25.732 5.803 23.017 1.00 91.38 304 SER A C 1
ATOM 2504 O O . SER A 1 304 ? -26.612 5.090 23.494 1.00 91.38 304 SER A O 1
ATOM 2506 N N . THR A 1 305 ? -25.235 5.612 21.793 1.00 91.69 305 THR A N 1
ATOM 2507 C CA . THR A 1 305 ? -25.683 4.538 20.894 1.00 91.69 305 THR A CA 1
ATOM 2508 C C . THR A 1 305 ? -25.439 3.164 21.516 1.00 91.69 305 THR A C 1
ATOM 2510 O O . THR A 1 305 ? -26.301 2.290 21.477 1.00 91.69 305 THR A O 1
ATOM 2513 N N . SER A 1 306 ? -24.290 2.986 22.167 1.00 91.19 306 SER A N 1
ATOM 2514 C CA . SER A 1 306 ? -23.923 1.726 22.820 1.00 91.19 306 SER A CA 1
ATOM 2515 C C . SER A 1 306 ? -24.773 1.439 24.064 1.00 91.19 306 SER A C 1
ATOM 2517 O O . SER A 1 306 ? -25.163 0.295 24.285 1.00 91.19 306 SER A O 1
ATOM 2519 N N . LEU A 1 307 ? -25.132 2.466 24.844 1.00 90.62 307 LEU A N 1
ATOM 2520 C CA . LEU A 1 307 ? -26.049 2.348 25.988 1.00 90.62 307 LEU A CA 1
ATOM 2521 C C . LEU A 1 307 ? -27.482 1.988 25.569 1.00 90.62 307 LEU A C 1
ATOM 2523 O O . LEU A 1 307 ? -28.186 1.304 26.308 1.00 90.62 307 LEU A O 1
ATOM 2527 N N . GLN A 1 308 ? -27.909 2.440 24.389 1.00 91.06 308 GLN A N 1
ATOM 2528 C CA . GLN A 1 308 ? -29.224 2.134 23.818 1.00 91.06 308 GLN A CA 1
ATOM 2529 C C . GLN A 1 308 ? -29.250 0.806 23.043 1.00 91.06 308 GLN A C 1
ATOM 2531 O O . GLN A 1 308 ? -30.317 0.374 22.606 1.00 91.06 308 GLN A O 1
ATOM 2536 N N . SER A 1 309 ? -28.100 0.144 22.880 1.00 90.00 309 SER A N 1
ATOM 2537 C CA . SER A 1 309 ? -28.005 -1.146 22.196 1.00 90.00 309 SER A CA 1
ATOM 2538 C C . SER A 1 309 ? -28.858 -2.206 22.893 1.00 90.00 309 SER A C 1
ATOM 2540 O O . SER A 1 309 ? -28.931 -2.256 24.122 1.00 90.00 309 SER A O 1
ATOM 2542 N N . GLY A 1 310 ? -29.471 -3.097 22.109 1.00 87.25 310 GLY A N 1
ATOM 2543 C CA . GLY A 1 310 ? -30.190 -4.264 22.627 1.00 87.25 310 GLY A CA 1
ATOM 2544 C C . GLY A 1 310 ? -29.275 -5.305 23.286 1.00 87.25 310 GLY A C 1
ATOM 2545 O O . GLY A 1 310 ? -29.747 -6.077 24.119 1.00 87.25 310 GLY A O 1
ATOM 2546 N N . ASP A 1 311 ? -27.978 -5.291 22.960 1.00 90.62 311 ASP A N 1
ATOM 2547 C CA . ASP A 1 311 ? -26.971 -6.213 23.489 1.00 90.62 311 ASP A CA 1
ATOM 2548 C C . ASP A 1 311 ? -26.459 -5.781 24.872 1.00 90.62 311 ASP A C 1
ATOM 2550 O O . ASP A 1 311 ? -25.882 -4.704 25.038 1.00 90.62 311 ASP A O 1
ATOM 2554 N N . GLU A 1 312 ? -26.636 -6.655 25.864 1.00 91.06 312 GLU A N 1
ATOM 2555 C CA . GLU A 1 312 ? -26.253 -6.402 27.255 1.00 91.06 312 GLU A CA 1
ATOM 2556 C C . GLU A 1 312 ? -24.740 -6.210 27.421 1.00 91.06 312 GLU A C 1
ATOM 2558 O O . GLU A 1 312 ? -24.304 -5.350 28.185 1.00 91.06 312 GLU A O 1
ATOM 2563 N N . GLU A 1 313 ? -23.926 -6.954 26.670 1.00 91.38 313 GLU A N 1
ATOM 2564 C CA . GLU A 1 313 ? -22.467 -6.836 26.745 1.00 91.38 313 GLU A CA 1
ATOM 2565 C C . GLU A 1 313 ? -21.981 -5.491 26.190 1.00 91.38 313 GLU A C 1
ATOM 2567 O O . GLU A 1 313 ? -21.083 -4.865 26.754 1.00 91.38 313 GLU A O 1
ATOM 2572 N N . THR A 1 314 ? -22.621 -4.996 25.129 1.00 91.25 314 THR A N 1
ATOM 2573 C CA . THR A 1 314 ? -22.356 -3.657 24.585 1.00 91.25 314 THR A CA 1
ATOM 2574 C C . THR A 1 314 ? -22.723 -2.557 25.586 1.00 91.25 314 THR A C 1
ATOM 2576 O O . THR A 1 314 ? -21.940 -1.622 25.777 1.00 91.25 314 THR A O 1
ATOM 2579 N N . ARG A 1 315 ? -23.862 -2.683 26.284 1.00 92.38 315 ARG A N 1
ATOM 2580 C CA . ARG A 1 315 ? -24.265 -1.724 27.329 1.00 92.38 315 ARG A CA 1
ATOM 2581 C C . ARG A 1 315 ? -23.276 -1.696 28.492 1.00 92.38 315 ARG A C 1
ATOM 2583 O O . ARG A 1 315 ? -22.856 -0.615 28.904 1.00 92.38 315 ARG A O 1
ATOM 2590 N N . LYS A 1 316 ? -22.860 -2.864 28.991 1.00 92.06 316 LYS A N 1
ATOM 2591 C CA . LYS A 1 316 ? -21.853 -2.965 30.061 1.00 92.06 316 LYS A CA 1
ATOM 2592 C C . LYS A 1 316 ? -20.524 -2.338 29.653 1.00 92.06 316 LYS A C 1
ATOM 2594 O O . LYS A 1 316 ? -20.001 -1.514 30.398 1.00 92.06 316 LYS A O 1
ATOM 2599 N N . ALA A 1 317 ? -20.026 -2.648 28.454 1.00 91.44 317 ALA A N 1
ATOM 2600 C CA . ALA A 1 317 ? -18.784 -2.069 27.941 1.00 91.44 317 ALA A CA 1
ATOM 2601 C C . ALA A 1 317 ? -18.848 -0.532 27.856 1.00 91.44 317 ALA A C 1
ATOM 2603 O O . ALA A 1 317 ? -17.861 0.148 28.144 1.00 91.44 317 ALA A O 1
ATOM 2604 N N . ALA A 1 318 ? -20.013 0.027 27.509 1.00 91.56 318 ALA A N 1
ATOM 2605 C CA . ALA A 1 318 ? -20.226 1.471 27.503 1.00 91.56 318 ALA A CA 1
ATOM 2606 C C . ALA A 1 318 ? -20.167 2.072 28.914 1.00 91.56 318 ALA A C 1
ATOM 2608 O O . ALA A 1 318 ? -19.464 3.060 29.122 1.00 91.56 318 ALA A O 1
ATOM 2609 N N . ILE A 1 319 ? -20.837 1.456 29.892 1.00 91.25 319 ILE A N 1
ATOM 2610 C CA . ILE A 1 319 ? -20.808 1.895 31.298 1.00 91.25 319 ILE A CA 1
ATOM 2611 C C . ILE A 1 319 ? -19.378 1.842 31.854 1.00 91.25 319 ILE A C 1
ATOM 2613 O O . ILE A 1 319 ? -18.906 2.809 32.451 1.00 91.25 319 ILE A O 1
ATOM 2617 N N . GLU A 1 320 ? -18.658 0.745 31.618 1.00 91.56 320 GLU A N 1
ATOM 2618 C CA . GLU A 1 320 ? -17.264 0.592 32.041 1.00 91.56 320 GLU A CA 1
ATOM 2619 C C . GLU A 1 320 ? -16.358 1.656 31.420 1.00 91.56 320 GLU A C 1
ATOM 2621 O O . GLU A 1 320 ? -15.513 2.233 32.108 1.00 91.56 320 GLU A O 1
ATOM 2626 N N . LEU A 1 321 ? -16.534 1.953 30.129 1.00 90.94 321 LEU A N 1
ATOM 2627 C CA . LEU A 1 321 ? -15.767 3.002 29.470 1.00 90.94 321 LEU A CA 1
ATOM 2628 C C . LEU A 1 321 ? -16.088 4.387 30.044 1.00 90.94 321 LEU A C 1
ATOM 2630 O O . LEU A 1 321 ? -15.155 5.139 30.318 1.00 90.94 321 LEU A O 1
ATOM 2634 N N . ILE A 1 322 ? -17.360 4.707 30.307 1.00 89.19 322 ILE A N 1
ATOM 2635 C CA . ILE A 1 322 ? -17.737 5.971 30.963 1.00 89.19 322 ILE A CA 1
ATOM 2636 C C . ILE A 1 322 ? -17.055 6.081 32.327 1.00 89.19 322 ILE A C 1
ATOM 2638 O O . ILE A 1 322 ? -16.408 7.088 32.601 1.00 89.19 322 ILE A O 1
ATOM 2642 N N . ASN A 1 323 ? -17.118 5.036 33.153 1.00 88.81 323 ASN A N 1
ATOM 2643 C CA . ASN A 1 323 ? -16.486 5.032 34.473 1.00 88.81 323 ASN A CA 1
ATOM 2644 C C . ASN A 1 323 ? -14.966 5.233 34.385 1.00 88.81 323 ASN A C 1
ATOM 2646 O O . ASN A 1 323 ? -14.396 6.009 35.155 1.00 88.81 323 ASN A O 1
ATOM 2650 N N . ARG A 1 324 ? -14.302 4.605 33.406 1.00 89.06 324 ARG A N 1
ATOM 2651 C CA . ARG A 1 324 ? -12.869 4.824 33.149 1.00 89.06 324 ARG A CA 1
ATOM 2652 C C . ARG A 1 324 ? -12.562 6.257 32.712 1.00 89.06 324 ARG A C 1
ATOM 2654 O O . ARG A 1 324 ? -11.566 6.822 33.159 1.00 89.06 324 ARG A O 1
ATOM 2661 N N . LEU A 1 325 ? -13.402 6.860 31.870 1.00 86.06 325 LEU A N 1
ATOM 2662 C CA . LEU A 1 325 ? -13.255 8.259 31.457 1.00 86.06 325 LEU A CA 1
ATOM 2663 C C . LEU A 1 325 ? -13.459 9.215 32.644 1.00 86.06 325 LEU A C 1
ATOM 2665 O O . LEU A 1 325 ? -12.665 10.137 32.837 1.00 86.06 325 LEU A O 1
ATOM 2669 N N . LEU A 1 326 ? -14.445 8.958 33.503 1.00 86.06 326 LEU A N 1
ATOM 2670 C CA . LEU A 1 326 ? -14.663 9.732 34.728 1.00 86.06 326 LEU A CA 1
ATOM 2671 C C . LEU A 1 326 ? -13.464 9.651 35.677 1.00 86.06 326 LEU A C 1
ATOM 2673 O O . LEU A 1 326 ? -13.004 10.683 36.162 1.00 86.06 326 LEU A O 1
ATOM 2677 N N . ALA A 1 327 ? -12.898 8.457 35.870 1.00 85.81 327 ALA A N 1
ATOM 2678 C CA . ALA A 1 327 ? -11.691 8.260 36.674 1.00 85.81 327 ALA A CA 1
ATOM 2679 C C . ALA A 1 327 ? -10.462 9.011 36.119 1.00 85.81 327 ALA A C 1
ATOM 2681 O O . ALA A 1 327 ? -9.544 9.339 36.868 1.00 85.81 327 ALA A O 1
ATOM 2682 N N . ARG A 1 328 ? -10.448 9.324 34.816 1.00 83.00 328 ARG A N 1
ATOM 2683 C CA . ARG A 1 328 ? -9.416 10.139 34.150 1.00 83.00 328 ARG A CA 1
ATOM 2684 C C . ARG A 1 328 ? -9.741 11.643 34.124 1.00 83.00 328 ARG A C 1
ATOM 2686 O O . ARG A 1 328 ? -9.060 12.390 33.425 1.00 83.00 328 ARG A O 1
ATOM 2693 N N . ASN A 1 329 ? -10.721 12.088 34.916 1.00 80.56 329 ASN A N 1
ATOM 2694 C CA . ASN A 1 329 ? -11.205 13.470 35.039 1.00 80.56 329 ASN A CA 1
ATOM 2695 C C . ASN A 1 329 ? -11.982 14.021 33.826 1.00 80.56 329 ASN A C 1
ATOM 2697 O O . ASN A 1 329 ? -12.102 15.238 33.687 1.00 80.56 329 ASN A O 1
ATOM 2701 N N . TYR A 1 330 ? -12.572 13.171 32.979 1.00 79.19 330 TYR A N 1
ATOM 2702 C CA . TYR A 1 330 ? -13.506 13.625 31.937 1.00 79.19 330 TYR A CA 1
ATOM 2703 C C . TYR A 1 330 ? -14.942 13.693 32.479 1.00 79.19 330 TYR A C 1
ATOM 2705 O O . TYR A 1 330 ? -15.792 12.869 32.144 1.00 79.19 330 TYR A O 1
ATOM 2713 N N . ALA A 1 331 ? -15.209 14.665 33.356 1.00 75.88 331 ALA A N 1
ATOM 2714 C CA . ALA A 1 331 ? -16.459 14.760 34.119 1.00 75.88 331 ALA A CA 1
ATOM 2715 C C . ALA A 1 331 ? -17.730 14.864 33.254 1.00 75.88 331 ALA A C 1
ATOM 2717 O O . ALA A 1 331 ? -18.795 14.395 33.658 1.00 75.88 331 ALA A O 1
ATOM 2718 N N . ASP A 1 332 ? -17.625 15.422 32.050 1.00 78.12 332 ASP A N 1
ATOM 2719 C CA . ASP A 1 332 ? -18.772 15.686 31.180 1.00 78.12 332 ASP A CA 1
ATOM 2720 C C . ASP A 1 332 ? -19.520 14.419 30.738 1.00 78.12 332 ASP A C 1
ATOM 2722 O O . ASP A 1 332 ? -20.721 14.471 30.452 1.00 78.12 332 ASP A O 1
ATOM 2726 N N . PHE A 1 333 ? -18.848 13.262 30.699 1.00 80.00 333 PHE A N 1
ATOM 2727 C CA . PHE A 1 333 ? -19.475 11.985 30.335 1.00 80.00 333 PHE A CA 1
ATOM 2728 C C . PHE A 1 333 ? -20.413 11.443 31.424 1.00 80.00 333 PHE A C 1
ATOM 2730 O O . PHE A 1 333 ? -21.208 10.548 31.145 1.00 80.00 333 PHE A O 1
ATOM 2737 N N . ARG A 1 334 ? -20.396 12.017 32.639 1.00 79.31 334 ARG A N 1
ATOM 2738 C CA . ARG A 1 334 ? -21.248 11.591 33.765 1.00 79.31 334 ARG A CA 1
ATOM 2739 C C . ARG A 1 334 ? -22.732 11.679 33.430 1.00 79.31 334 ARG A C 1
ATOM 2741 O O . ARG A 1 334 ? -23.505 10.828 33.849 1.00 79.31 334 ARG A O 1
ATOM 2748 N N . ASN A 1 335 ? -23.103 12.671 32.626 1.00 83.31 335 ASN A N 1
ATOM 2749 C CA . ASN A 1 335 ? -24.487 12.939 32.239 1.00 83.31 335 ASN A CA 1
ATOM 2750 C C . ASN A 1 335 ? -25.090 11.843 31.340 1.00 83.31 335 ASN A C 1
ATOM 2752 O O . ASN A 1 335 ? -26.279 11.898 31.046 1.00 83.31 335 ASN A O 1
ATOM 2756 N N . LEU A 1 336 ? -24.280 10.888 30.863 1.00 81.06 336 LEU A N 1
ATOM 2757 C CA . LEU A 1 336 ? -24.741 9.750 30.066 1.00 81.06 336 LEU A CA 1
ATOM 2758 C C . LEU A 1 336 ? -25.198 8.562 30.924 1.00 81.06 336 LEU A C 1
ATOM 2760 O O . LEU A 1 336 ? -25.922 7.705 30.423 1.00 81.06 336 LEU A O 1
ATOM 2764 N N . LEU A 1 337 ? -24.794 8.491 32.198 1.00 78.56 337 LEU A N 1
ATOM 2765 C CA . LEU A 1 337 ? -25.256 7.440 33.102 1.00 78.56 337 LEU A CA 1
ATOM 2766 C C . LEU A 1 337 ? -26.619 7.828 33.694 1.00 78.56 337 LEU A C 1
ATOM 2768 O O . LEU A 1 337 ? -26.790 8.967 34.136 1.00 78.56 337 LEU A O 1
ATOM 2772 N N . PRO A 1 338 ? -27.596 6.905 33.749 1.00 63.00 338 PRO A N 1
ATOM 2773 C CA . PRO A 1 338 ? -28.827 7.153 34.483 1.00 63.00 338 PRO A CA 1
ATOM 2774 C C . PRO A 1 338 ? -28.504 7.391 35.965 1.00 63.00 338 PRO A C 1
ATOM 2776 O O . PRO A 1 338 ? -27.662 6.703 36.546 1.00 63.00 338 PRO A O 1
ATOM 2779 N N . ASN A 1 339 ? -29.169 8.380 36.572 1.00 47.00 339 ASN A N 1
ATOM 2780 C CA . ASN A 1 339 ? -29.001 8.749 37.981 1.00 47.00 339 ASN A CA 1
ATOM 2781 C C . ASN A 1 339 ? -29.153 7.508 38.883 1.00 47.00 339 ASN A C 1
ATOM 2783 O O . ASN A 1 339 ? -30.272 7.062 39.123 1.00 47.00 339 ASN A O 1
ATOM 2787 N N . GLY A 1 340 ? -28.040 6.944 39.367 1.00 47.97 340 GLY A N 1
ATOM 2788 C CA . GLY A 1 340 ? -28.048 5.769 40.249 1.00 47.97 340 GLY A CA 1
ATOM 2789 C C . GLY A 1 340 ? -26.920 4.754 40.043 1.00 47.97 340 GLY A C 1
ATOM 2790 O O . GLY A 1 340 ? -26.783 3.861 40.871 1.00 47.97 340 GLY A O 1
ATOM 2791 N N . VAL A 1 341 ? -26.102 4.885 38.995 1.00 47.81 341 VAL A N 1
ATOM 2792 C CA . VAL A 1 341 ? -24.893 4.061 38.810 1.00 47.81 341 VAL A CA 1
ATOM 2793 C C . VAL A 1 341 ? -23.671 4.942 39.068 1.00 47.81 341 VAL A C 1
ATOM 2795 O O . VAL A 1 341 ? -23.203 5.639 38.171 1.00 47.81 341 VAL A O 1
ATOM 2798 N N . ALA A 1 342 ? -23.221 4.988 40.321 1.00 38.66 342 ALA A N 1
ATOM 2799 C CA . ALA A 1 342 ? -21.987 5.643 40.755 1.00 38.66 342 ALA A CA 1
ATOM 2800 C C . ALA A 1 342 ? -21.200 4.694 41.656 1.00 38.66 342 ALA A C 1
ATOM 2802 O O . ALA A 1 342 ? -21.860 4.013 42.476 1.00 38.66 342 ALA A O 1
#

Radius of gyration: 27.03 Å; chains: 1; bounding box: 62×34×86 Å

Secondary structure (DSSP, 8-state):
-HHHHHHHHHHHHHHHHHHTTS------GGG-HHHHHHHHHHH-TTT---HHHHHHHHHTHHHHHHH-HHHHHHHHHHHS---GGGHHHHHHHHHHHHHSPSPPHHHHHHHHHHHHHHHHHHTS---TT----TTGGGHHHHHHHHHHHTSS-TT-TT-HHHHHHHHS-HHHHHHHHHHHHHHHHH--SPPPHHHHHHHHHHHHHHHHHHHH---SS--HHHHHTHHHHHHT--S-HHHHHHHHHHHHHHHS--TTHHHHHHHHHHHTTT-HHHHHHHHHHHHTSTTHHHHHHHTHHHHHHHHHHHHT-S-HHHHHHHHHHHHHHHHTT-GGGGGGS-TT--

Foldseek 3Di:
DLVLLVVLLVVVVVVVVVCVPDDDDDAECPVVVVSVVVCVQCLDCVNHVDLQSLLSCLQCVVSNCVRHVPVCLVCVCSSQPPDPVSNSSNVSSPLSNLVNDDADLVVCVSCVVVLQVLLVVQQDPPDPPDDPPPSSLSSLVNVLVCLLVPSDADPPPSRSVVSNVVRHDLVSLLVNLLVVLVCLQPPPDDRDPVSVVRNLCVLVVVLVCQVVDPDPDRSLSNLQSLLSVLLSPPDDVVSSLVSLLSSLVRNVHHPPLLSSLVSLLVCCLVPLQSSLSSLLSVCSGPCNVVNCVVPVVSSLSSLLSQCVDPDPVSNVSSVVSLVVCVVVVPVVSVVSDDPPDD

Sequence (342 aa):
MHTVVQYALWVKQHLQKEEERENQAARDFDEIPEVWKVLERHLDPEQDPSLVIRSVYGKCLTDLMNLDSDWITKNLGRIFPKNQALQELRAAAWEGYVTSYPADTHVFTILREEYSQAIERLGMPTHETQYLSEFDQLLPKHLIQLYWNGELELGAPDLLLESFFEKAPELYRECFMRNFGWLLSHNQSEVTPELLERLQRLWEWRIGMIYSSSASAIPTSELKTFGLWFTSGKFENKWASAQLMEVLKLSKDVNDDRNVLCYLEKIAFSIPREAIKCLGLIADGSRAKWLIYGEQESSRAILSTSLQSGDEETRKAAIELINRLLARNYADFRNLLPNGVA

pLDDT: mean 85.36, std 12.55, range [37.72, 96.56]